Protein AF-A0A7S4NC28-F1 (afdb_monomer_lite)

Secondary structure (DSSP, 8-state):
--------------HHHHHHHHTS-HHHHHHHHHHHHGGGTTGGGHHHHHHHHHHHHHHHS-TT--EE-HHHHHHHHHHTT----HHHHHHHHHHH-SS-SS-EEHHHHHHHHTT--HHHHHHS----HHHHHHHHHHHHHHHHHHHHHHHHHHHHHHHHHHHHHHHHHHHHHHHHHHHHHHHHHHHHHHHTT-

Organism: NCBI:txid180227

Foldseek 3Di:
DDPPPPDPPCPDAPVVLVVVLLQFFLVSNLLLQCLLCVVVPCVVVNVVSVVLSVLQCVLVVHRRDRWAALVSQVVSVVVSPPPDDPVVSVVVCVQLCPPPPRIHGSNSVVCVVVVHDSRSSSPGDNPDPVVVVVVVVVVVVVVVVVVVVVVVVVVVVVVVVVVVVVVVVVVVVVVVVVVVVVVVVVVVVVVVVD

InterPro domains:
  IPR053356 Calcium-regulated actin-bundling protein [PTHR37009] (12-186)

pLDDT: mean 81.54, std 11.95, range [35.94, 91.5]

Sequence (194 aa):
FFFCNAQPSTNQMDKAKWEALVAKSHESQAIWFLNAFWNGGVKEKAEDLWEYCAKFVKLGGSKEGCDLDEFVSHQFLEGTGETMTVLELRAKLTEIDLDKNKRMCISEYLLFKFSKSPKDLVDAPQGDPKELEAAQALVDEANRALDEVMDQLEKQKEVAAQLAEAEKEAKKAVEASKEAAAAAEAAVAEQQKA

Radius of gyration: 31.89 Å; chains: 1; bounding box: 65×28×131 Å

Structure (mmCIF, N/CA/C/O backbone):
data_AF-A0A7S4NC28-F1
#
_entry.id   AF-A0A7S4NC28-F1
#
loop_
_atom_site.group_PDB
_atom_site.id
_atom_site.type_symbol
_atom_site.label_atom_id
_atom_site.label_alt_id
_atom_site.label_comp_id
_atom_site.label_asym_id
_atom_site.label_entity_id
_atom_site.label_seq_id
_atom_site.pdbx_PDB_ins_code
_atom_site.Cartn_x
_atom_site.Cartn_y
_atom_site.Cartn_z
_atom_site.occupancy
_atom_site.B_iso_or_equiv
_atom_site.auth_seq_id
_atom_site.auth_comp_id
_atom_site.auth_asym_id
_atom_site.auth_atom_id
_atom_site.pdbx_PDB_model_num
ATOM 1 N N . PHE A 1 1 ? 10.497 -11.443 -56.013 1.00 40.34 1 PHE A N 1
ATOM 2 C CA . PHE A 1 1 ? 10.946 -10.417 -55.053 1.00 40.34 1 PHE A CA 1
ATOM 3 C C . PHE A 1 1 ? 9.986 -10.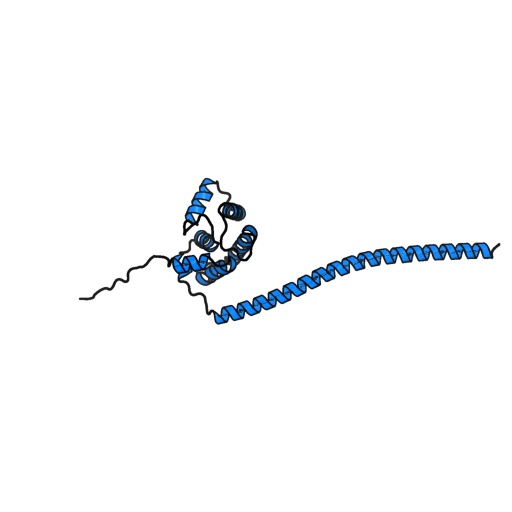410 -53.870 1.00 40.34 1 PHE A C 1
ATOM 5 O O . PHE A 1 1 ? 8.950 -9.768 -53.936 1.00 40.34 1 PHE A O 1
ATOM 12 N N . PHE A 1 2 ? 10.278 -11.206 -52.838 1.00 35.94 2 PHE A N 1
ATOM 13 C CA . PHE A 1 2 ? 9.538 -11.190 -51.573 1.00 35.94 2 PHE A CA 1
ATOM 14 C C . PHE A 1 2 ? 10.108 -10.039 -50.738 1.00 35.94 2 PHE A C 1
ATOM 16 O O . PHE A 1 2 ? 11.224 -10.142 -50.233 1.00 35.94 2 PHE A O 1
ATOM 23 N N . PHE A 1 3 ? 9.390 -8.920 -50.654 1.00 39.72 3 PHE A N 1
ATOM 24 C CA . PHE A 1 3 ? 9.713 -7.872 -49.690 1.00 39.72 3 PHE A CA 1
ATOM 25 C C . PHE A 1 3 ? 9.303 -8.389 -48.309 1.00 39.72 3 PHE A C 1
ATOM 27 O O . PHE A 1 3 ? 8.131 -8.379 -47.940 1.00 39.72 3 PHE A O 1
ATOM 34 N N . CYS A 1 4 ? 10.285 -8.908 -47.576 1.00 41.00 4 CYS A N 1
ATOM 35 C CA . CYS A 1 4 ? 10.185 -9.136 -46.146 1.00 41.00 4 CYS A CA 1
ATOM 36 C C . CYS A 1 4 ? 10.111 -7.751 -45.488 1.00 41.00 4 CYS A C 1
ATOM 38 O O . CYS A 1 4 ? 11.136 -7.124 -45.229 1.00 41.00 4 CYS A O 1
ATOM 40 N N . ASN A 1 5 ? 8.894 -7.233 -45.300 1.00 40.12 5 ASN A N 1
ATOM 41 C CA . ASN A 1 5 ? 8.653 -6.100 -44.413 1.00 40.12 5 ASN A CA 1
ATOM 42 C C . ASN A 1 5 ? 8.902 -6.592 -42.986 1.00 40.12 5 ASN A C 1
ATOM 44 O O . ASN A 1 5 ? 7.983 -7.010 -42.285 1.00 40.12 5 ASN A O 1
ATOM 48 N N . ALA A 1 6 ? 10.173 -6.581 -42.587 1.00 45.91 6 ALA A N 1
ATOM 49 C CA . ALA A 1 6 ? 10.557 -6.605 -41.192 1.00 45.91 6 ALA A CA 1
ATOM 50 C C . ALA A 1 6 ? 9.872 -5.406 -40.531 1.00 45.91 6 ALA A C 1
ATOM 52 O O . ALA A 1 6 ? 10.235 -4.256 -40.782 1.00 45.91 6 ALA A O 1
ATOM 53 N N . GLN A 1 7 ? 8.831 -5.667 -39.741 1.00 41.66 7 GLN A N 1
ATOM 54 C CA . GLN A 1 7 ? 8.311 -4.644 -38.849 1.00 41.66 7 GLN A CA 1
ATOM 55 C C . GLN A 1 7 ? 9.463 -4.221 -37.930 1.00 41.66 7 GLN A C 1
ATOM 57 O O . GLN A 1 7 ? 10.145 -5.099 -37.392 1.00 41.66 7 GLN A O 1
ATOM 62 N N . PRO A 1 8 ? 9.726 -2.915 -37.759 1.00 41.12 8 PRO A N 1
ATOM 63 C CA . PRO A 1 8 ? 10.713 -2.481 -36.791 1.00 41.12 8 PRO A CA 1
ATOM 64 C C . PRO A 1 8 ? 10.224 -2.956 -35.425 1.00 41.12 8 PRO A C 1
ATOM 66 O O . PRO A 1 8 ? 9.140 -2.581 -34.984 1.00 41.12 8 PRO A O 1
ATOM 69 N N . SER A 1 9 ? 10.998 -3.822 -34.775 1.00 45.88 9 SER A N 1
ATOM 70 C CA . SER A 1 9 ? 10.772 -4.208 -33.388 1.00 45.88 9 SER A CA 1
ATOM 71 C C . SER A 1 9 ? 10.963 -2.961 -32.527 1.00 45.88 9 SER A C 1
ATOM 73 O O . SER A 1 9 ? 12.071 -2.664 -32.074 1.00 45.88 9 SER A O 1
ATOM 75 N N . THR A 1 10 ? 9.903 -2.176 -32.348 1.00 44.59 10 THR A N 1
ATOM 76 C CA . THR A 1 10 ? 9.892 -1.026 -31.448 1.00 44.59 10 THR A CA 1
ATOM 77 C C . THR A 1 10 ? 9.868 -1.559 -30.025 1.00 44.59 10 THR A C 1
ATOM 79 O O . THR A 1 10 ? 8.827 -1.664 -29.378 1.00 44.59 10 THR A O 1
ATOM 82 N N . ASN A 1 11 ? 11.054 -1.919 -29.545 1.00 53.94 11 ASN A N 1
ATOM 83 C CA . ASN A 1 11 ? 11.345 -2.287 -28.165 1.00 53.94 11 ASN A CA 1
ATOM 84 C C . ASN A 1 11 ? 11.421 -1.026 -27.276 1.00 53.94 11 ASN A C 1
ATOM 86 O O . ASN A 1 11 ? 12.275 -0.910 -26.405 1.00 53.94 11 ASN A O 1
ATOM 90 N N . GLN A 1 12 ? 10.582 -0.029 -27.572 1.00 65.25 12 GLN A N 1
ATOM 91 C CA . GLN A 1 12 ? 10.504 1.240 -26.860 1.00 65.25 12 GLN A CA 1
ATOM 92 C C . GLN A 1 12 ? 9.161 1.294 -26.137 1.00 65.25 12 GLN A C 1
ATOM 94 O O . GLN A 1 12 ? 8.112 1.029 -26.727 1.00 65.25 12 GLN A O 1
ATOM 99 N N . MET A 1 13 ? 9.226 1.582 -24.840 1.00 76.69 13 MET A N 1
ATOM 100 C CA . MET A 1 13 ? 8.069 1.874 -24.003 1.00 76.69 13 MET A CA 1
ATOM 101 C C . MET A 1 13 ? 7.402 3.157 -24.507 1.00 76.69 13 MET A C 1
ATOM 103 O O . MET A 1 13 ? 8.086 4.147 -24.771 1.00 76.69 13 MET A O 1
ATOM 107 N N . ASP A 1 14 ? 6.076 3.147 -24.638 1.00 84.06 14 ASP A N 1
ATOM 108 C CA . ASP A 1 14 ? 5.322 4.357 -24.954 1.00 84.06 14 ASP A CA 1
ATOM 109 C C . ASP A 1 14 ? 5.398 5.318 -23.761 1.00 84.06 14 ASP A C 1
ATOM 111 O O . ASP A 1 14 ? 4.776 5.104 -22.717 1.00 84.06 14 ASP A O 1
ATOM 115 N N . LYS A 1 15 ? 6.208 6.369 -23.916 1.00 83.31 15 LYS A N 1
ATOM 116 C CA . LYS A 1 15 ? 6.506 7.320 -22.847 1.00 83.31 15 LYS A CA 1
ATOM 117 C C . LYS A 1 15 ? 5.261 8.063 -22.363 1.00 83.31 15 LYS A C 1
ATOM 119 O O . LYS A 1 15 ? 5.131 8.294 -21.169 1.00 83.31 15 LYS A O 1
ATOM 124 N N . ALA A 1 16 ? 4.336 8.400 -23.262 1.00 86.44 16 ALA A N 1
ATOM 125 C CA . ALA A 1 16 ? 3.135 9.143 -22.893 1.00 86.44 16 ALA A CA 1
ATOM 126 C C . ALA A 1 16 ? 2.200 8.283 -22.035 1.00 86.44 16 ALA A C 1
ATOM 128 O O . ALA A 1 16 ? 1.650 8.750 -21.038 1.00 86.44 16 ALA A O 1
ATOM 129 N N . LYS A 1 17 ? 2.055 7.001 -22.387 1.00 86.44 17 LYS A N 1
ATOM 130 C CA . LYS A 1 17 ? 1.280 6.062 -21.571 1.00 86.44 17 LYS A CA 1
ATOM 131 C C . LYS A 1 17 ? 1.950 5.779 -20.223 1.00 86.44 17 LYS A C 1
ATOM 133 O O . LYS A 1 17 ? 1.245 5.649 -19.228 1.00 86.44 17 LYS A O 1
ATOM 138 N N . TRP A 1 18 ? 3.282 5.704 -20.186 1.00 87.69 18 TRP A N 1
ATOM 139 C CA . TRP A 1 18 ? 4.040 5.560 -18.941 1.00 87.69 18 TRP A CA 1
ATOM 140 C C . TRP A 1 18 ? 3.825 6.752 -18.002 1.00 87.69 18 TRP A C 1
ATOM 142 O O . TRP A 1 18 ? 3.411 6.559 -16.864 1.00 87.69 18 TRP A O 1
ATOM 152 N N . GLU A 1 19 ? 4.006 7.979 -18.499 1.00 88.62 19 GLU A N 1
ATOM 153 C CA . GLU A 1 19 ? 3.769 9.214 -17.736 1.00 88.62 19 GLU A CA 1
ATOM 154 C C . GLU A 1 19 ? 2.324 9.276 -17.202 1.00 88.62 19 GLU A C 1
ATOM 156 O O . GLU A 1 19 ? 2.092 9.632 -16.048 1.00 88.62 19 GLU A O 1
ATOM 161 N N . ALA A 1 20 ? 1.343 8.847 -18.004 1.00 88.50 20 ALA A N 1
ATOM 162 C CA . ALA A 1 20 ? -0.056 8.776 -17.584 1.00 88.50 20 ALA A CA 1
ATOM 163 C C . ALA A 1 20 ? -0.341 7.688 -16.532 1.00 88.50 20 ALA A C 1
ATOM 165 O O . ALA A 1 20 ? -1.316 7.804 -15.789 1.00 88.50 20 ALA A O 1
ATOM 166 N N . LEU A 1 21 ? 0.461 6.622 -16.485 1.00 89.56 21 LEU A N 1
ATOM 167 C CA . LEU A 1 21 ? 0.342 5.534 -15.516 1.00 89.56 21 LEU A CA 1
ATOM 168 C C . LEU A 1 21 ? 0.937 5.944 -14.169 1.00 89.56 21 LEU A C 1
ATOM 170 O O . LEU A 1 21 ? 0.259 5.821 -13.150 1.00 89.56 21 LEU A O 1
ATOM 174 N N . VAL A 1 22 ? 2.159 6.484 -14.164 1.00 88.75 22 VAL A N 1
ATOM 175 C CA . VAL A 1 22 ? 2.850 6.897 -12.928 1.00 88.75 22 VAL A CA 1
ATOM 176 C C . VAL A 1 22 ? 2.197 8.109 -12.261 1.00 88.75 22 VAL A C 1
ATOM 178 O O . VAL A 1 22 ? 2.335 8.290 -11.059 1.00 88.75 22 VAL A O 1
ATOM 181 N N . ALA A 1 23 ? 1.422 8.905 -13.007 1.00 88.88 23 ALA A N 1
ATOM 182 C CA . ALA A 1 23 ? 0.626 10.005 -12.463 1.00 88.88 23 ALA A CA 1
ATOM 183 C C . ALA A 1 23 ? -0.649 9.557 -11.716 1.00 88.88 23 ALA A C 1
ATOM 185 O O . ALA A 1 23 ? -1.313 10.386 -11.095 1.00 88.88 23 ALA A O 1
ATOM 186 N N . LYS A 1 24 ? -1.034 8.274 -11.786 1.00 89.19 24 LYS A N 1
ATOM 187 C CA . LYS A 1 24 ? -2.203 7.749 -11.056 1.00 89.19 24 LYS A CA 1
ATOM 188 C C . LYS A 1 24 ? -1.882 7.543 -9.574 1.00 89.19 24 LYS A C 1
ATOM 190 O O . LYS A 1 24 ? -0.716 7.502 -9.190 1.00 89.19 24 LYS A O 1
ATOM 195 N N . SER A 1 25 ? -2.913 7.337 -8.752 1.00 91.00 25 SER A N 1
ATOM 196 C CA . SER A 1 25 ? -2.724 6.966 -7.344 1.00 91.00 25 SER A CA 1
ATOM 197 C C . SER A 1 25 ? -1.951 5.651 -7.202 1.00 91.00 25 SER A C 1
ATOM 199 O O . SER A 1 25 ? -1.999 4.797 -8.094 1.00 91.00 25 SER A O 1
ATOM 201 N N . HIS A 1 26 ? -1.280 5.456 -6.064 1.00 88.81 26 HIS A N 1
ATOM 202 C CA . HIS A 1 26 ? -0.587 4.201 -5.749 1.00 88.81 26 HIS A CA 1
ATOM 203 C C . HIS A 1 26 ? -1.488 2.967 -5.933 1.00 88.81 26 HIS A C 1
ATOM 205 O O . HIS A 1 26 ? -1.066 1.974 -6.522 1.00 88.81 26 HIS A O 1
ATOM 211 N N . GLU A 1 27 ? -2.751 3.053 -5.511 1.00 89.06 27 GLU A N 1
ATOM 212 C CA . GLU A 1 27 ? -3.736 1.974 -5.665 1.00 89.06 27 GLU A CA 1
ATOM 213 C C . GLU A 1 27 ? -4.046 1.689 -7.139 1.00 89.06 27 GLU A C 1
ATOM 215 O O . GLU A 1 27 ? -4.019 0.541 -7.578 1.00 89.06 27 GLU A O 1
ATOM 220 N N . SER A 1 28 ? -4.264 2.734 -7.940 1.00 88.94 28 SER A N 1
ATOM 221 C CA . SER A 1 28 ? -4.535 2.587 -9.375 1.00 88.94 28 SER A CA 1
ATOM 222 C C . SER A 1 28 ? -3.350 1.971 -10.120 1.00 88.94 28 SER A C 1
ATOM 224 O O . SER A 1 28 ? -3.529 1.148 -11.015 1.00 88.94 28 SER A O 1
ATOM 226 N N . GLN A 1 29 ? -2.132 2.365 -9.750 1.00 90.38 29 GLN A N 1
ATOM 227 C CA . GLN A 1 29 ? -0.892 1.811 -10.288 1.00 90.38 29 GLN A CA 1
ATOM 228 C C . GLN A 1 29 ? -0.725 0.325 -9.931 1.00 90.38 29 GLN A C 1
ATOM 230 O O . GLN A 1 29 ? -0.398 -0.493 -10.792 1.00 90.38 29 GLN A O 1
ATOM 235 N N . ALA A 1 30 ? -1.006 -0.038 -8.677 1.00 91.00 30 ALA A N 1
ATOM 236 C CA . ALA A 1 30 ? -0.993 -1.416 -8.198 1.00 91.00 30 ALA A CA 1
ATOM 237 C C . ALA A 1 30 ? -2.012 -2.296 -8.945 1.00 91.00 30 ALA A C 1
ATOM 239 O O . ALA A 1 30 ? -1.661 -3.380 -9.417 1.00 91.00 30 ALA A O 1
ATOM 240 N N . ILE A 1 31 ? -3.245 -1.808 -9.125 1.00 89.69 31 ILE A N 1
ATOM 241 C CA . ILE A 1 31 ? -4.289 -2.487 -9.909 1.00 89.69 31 ILE A CA 1
ATOM 242 C C . ILE A 1 31 ? -3.840 -2.666 -11.361 1.00 89.69 31 ILE A C 1
ATOM 244 O O . ILE A 1 31 ? -3.966 -3.760 -11.910 1.00 89.69 31 ILE A O 1
ATOM 248 N N . TRP A 1 32 ? -3.262 -1.627 -11.972 1.00 91.19 32 TRP A N 1
ATOM 249 C CA . TRP A 1 32 ? -2.769 -1.695 -13.349 1.00 91.19 32 TRP A CA 1
ATOM 250 C C . TRP A 1 32 ? -1.723 -2.802 -13.522 1.00 91.19 32 TRP A C 1
ATOM 252 O O . TRP A 1 32 ? -1.777 -3.575 -14.485 1.00 91.19 32 TRP A O 1
ATOM 262 N N . PHE A 1 33 ? -0.796 -2.911 -12.567 1.00 91.44 33 PHE A N 1
ATOM 263 C CA . PHE A 1 33 ? 0.219 -3.961 -12.534 1.00 91.44 33 PHE A CA 1
ATOM 264 C C . PHE A 1 33 ? -0.375 -5.355 -12.334 1.00 91.44 33 PHE A C 1
ATOM 266 O O . PHE A 1 33 ? 0.007 -6.296 -13.037 1.00 91.44 33 PHE A O 1
ATOM 273 N N . LEU A 1 34 ? -1.330 -5.493 -11.412 1.00 90.62 34 LEU A N 1
ATOM 274 C CA . LEU A 1 34 ? -2.031 -6.753 -11.179 1.00 90.62 34 LEU A CA 1
ATOM 275 C C . LEU A 1 34 ? -2.767 -7.214 -12.434 1.00 90.62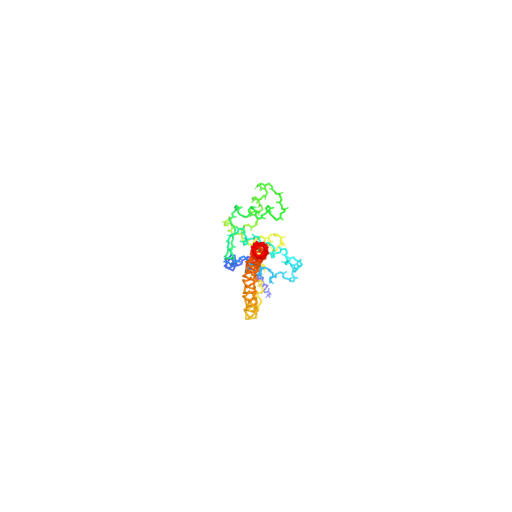 34 LEU A C 1
ATOM 277 O O . LEU A 1 34 ? -2.587 -8.359 -12.835 1.00 90.62 34 LEU A O 1
ATOM 281 N N . ASN A 1 35 ? -3.514 -6.332 -13.096 1.00 89.00 35 ASN A N 1
ATOM 282 C CA . ASN A 1 35 ? -4.223 -6.654 -14.334 1.00 89.00 35 ASN A CA 1
ATOM 283 C C . ASN A 1 35 ? -3.261 -7.111 -15.438 1.00 89.00 35 ASN A C 1
ATOM 285 O O . ASN A 1 35 ? -3.538 -8.085 -16.139 1.00 89.00 35 ASN A O 1
ATOM 289 N N . ALA A 1 36 ? -2.101 -6.458 -15.553 1.00 88.81 36 ALA A N 1
ATOM 290 C CA . ALA A 1 36 ? -1.101 -6.788 -16.561 1.00 88.81 36 ALA A CA 1
ATOM 291 C C . ALA A 1 36 ? -0.454 -8.163 -16.350 1.00 88.81 36 ALA A C 1
ATOM 293 O O . ALA A 1 36 ? -0.232 -8.906 -17.307 1.00 88.81 36 ALA A O 1
ATOM 294 N N . PHE A 1 37 ? -0.154 -8.523 -15.099 1.00 88.75 37 PHE A N 1
ATOM 295 C CA . PHE A 1 37 ? 0.649 -9.708 -14.785 1.00 88.75 37 PHE A CA 1
ATOM 296 C C . PHE A 1 37 ? -0.079 -10.764 -13.947 1.00 88.75 37 PHE A C 1
ATOM 298 O O . PHE A 1 37 ? 0.566 -11.689 -13.444 1.00 88.75 37 PHE A O 1
ATOM 305 N N . TRP A 1 38 ? -1.411 -10.694 -13.855 1.00 85.50 38 TRP A N 1
ATOM 306 C CA . TRP A 1 38 ? -2.241 -11.634 -13.092 1.00 85.50 38 TRP A CA 1
ATOM 307 C C . TRP A 1 38 ? -1.938 -13.092 -13.452 1.00 85.50 38 TRP A C 1
ATOM 309 O O . TRP A 1 38 ? -1.580 -13.903 -12.600 1.00 85.50 38 TRP A O 1
ATOM 319 N N . ASN A 1 39 ? -1.978 -13.404 -14.750 1.00 83.25 39 ASN A N 1
ATOM 320 C CA . ASN A 1 39 ? -1.663 -14.733 -15.283 1.00 83.25 39 ASN A CA 1
ATOM 321 C C . ASN A 1 39 ? -0.148 -14.976 -15.447 1.00 83.25 39 ASN A C 1
ATOM 323 O O . ASN A 1 39 ? 0.268 -16.069 -15.816 1.00 83.25 39 ASN A O 1
ATOM 327 N N . GLY A 1 40 ? 0.683 -13.966 -15.175 1.00 78.00 40 GLY A N 1
ATOM 328 C CA . GLY A 1 40 ? 2.141 -13.983 -15.321 1.00 78.00 40 GLY A CA 1
ATOM 329 C C . GLY A 1 40 ? 2.902 -14.332 -14.037 1.00 78.00 40 GLY A C 1
ATOM 330 O O . GLY A 1 40 ? 4.076 -13.964 -13.915 1.00 78.00 40 GLY A O 1
ATOM 331 N N . GLY A 1 41 ? 2.239 -14.986 -13.078 1.00 76.38 41 GLY A N 1
ATOM 332 C CA . GLY A 1 41 ? 2.819 -15.435 -11.806 1.00 76.38 41 GLY A CA 1
ATOM 333 C C . GLY A 1 41 ? 2.705 -14.444 -10.643 1.00 76.38 41 GLY A C 1
ATOM 334 O O . GLY A 1 41 ? 3.145 -14.760 -9.544 1.00 76.38 41 GLY A O 1
ATOM 335 N N . VAL A 1 42 ? 2.099 -13.266 -10.843 1.00 84.88 42 VAL A N 1
ATOM 336 C CA . VAL A 1 42 ? 1.933 -12.261 -9.771 1.00 84.88 42 VAL A CA 1
ATOM 337 C C . VAL A 1 42 ? 0.740 -12.581 -8.861 1.00 84.88 42 VAL A C 1
ATOM 339 O O . VAL A 1 42 ? 0.701 -12.126 -7.724 1.00 84.88 42 VAL A O 1
ATOM 342 N N . LYS A 1 43 ? -0.199 -13.433 -9.298 1.00 86.06 43 LYS A N 1
ATOM 343 C CA . LYS A 1 43 ? -1.395 -13.807 -8.522 1.00 86.06 43 LYS A CA 1
ATOM 344 C C . LYS A 1 43 ? -1.090 -14.317 -7.107 1.00 86.06 43 LYS A C 1
ATOM 346 O O . LYS A 1 43 ? -1.766 -13.929 -6.165 1.00 86.06 43 LYS A O 1
ATOM 351 N N . GLU A 1 44 ? -0.075 -15.163 -6.943 1.00 87.06 44 GLU A N 1
ATOM 352 C CA . GLU A 1 44 ? 0.316 -15.712 -5.628 1.00 87.06 44 GLU A CA 1
ATOM 353 C C . GLU A 1 44 ? 0.954 -14.661 -4.707 1.00 87.06 44 GLU A C 1
ATOM 355 O O . GLU A 1 44 ? 1.124 -14.886 -3.513 1.00 87.06 44 GLU A O 1
ATOM 360 N N . LYS A 1 45 ? 1.315 -13.511 -5.279 1.00 87.25 45 LYS A N 1
ATOM 361 C CA . LYS A 1 45 ? 2.000 -12.387 -4.644 1.00 87.25 45 LYS A CA 1
ATOM 362 C C . LYS A 1 45 ? 1.130 -11.134 -4.581 1.00 87.25 45 LYS A C 1
ATOM 364 O O . LYS A 1 45 ? 1.637 -10.050 -4.308 1.00 87.25 45 LYS A O 1
ATOM 369 N N . ALA A 1 46 ? -0.173 -11.286 -4.815 1.00 87.38 46 ALA A N 1
ATOM 370 C CA . ALA A 1 46 ? -1.127 -10.188 -4.770 1.00 87.38 46 ALA A CA 1
ATOM 371 C C . ALA A 1 46 ? -1.232 -9.569 -3.366 1.00 87.38 46 ALA A C 1
ATOM 373 O O . ALA A 1 46 ? -1.275 -8.349 -3.257 1.00 87.38 46 ALA A O 1
ATOM 374 N N . GLU A 1 47 ? -1.204 -10.387 -2.308 1.00 88.94 47 GLU A N 1
ATOM 375 C CA . GLU A 1 47 ? -1.207 -9.896 -0.919 1.00 88.94 47 GLU A CA 1
ATOM 376 C C . GLU A 1 47 ? 0.059 -9.087 -0.608 1.00 88.94 47 GLU A C 1
ATOM 378 O O . GLU A 1 47 ? -0.040 -7.942 -0.176 1.00 88.94 47 GLU A O 1
ATOM 383 N N . ASP A 1 48 ? 1.243 -9.621 -0.938 1.00 88.50 48 ASP A N 1
ATOM 384 C CA . ASP A 1 48 ? 2.523 -8.911 -0.778 1.00 88.50 48 ASP A CA 1
ATOM 385 C C . ASP A 1 48 ? 2.488 -7.544 -1.506 1.00 88.50 48 ASP A C 1
ATOM 387 O O . ASP A 1 48 ? 2.950 -6.528 -0.984 1.00 88.50 48 ASP A O 1
ATOM 391 N N . LEU A 1 49 ? 1.895 -7.496 -2.705 1.00 90.56 49 LEU A N 1
ATOM 392 C CA . LEU A 1 49 ? 1.733 -6.272 -3.493 1.00 90.56 49 LEU A CA 1
ATOM 393 C C . LEU A 1 49 ? 0.796 -5.260 -2.819 1.00 90.56 49 LEU A C 1
ATOM 395 O O . LEU A 1 49 ? 1.121 -4.069 -2.773 1.00 90.56 49 LEU A O 1
ATOM 399 N N . TRP A 1 50 ? -0.330 -5.710 -2.266 1.00 90.62 50 TRP A N 1
ATOM 400 C CA . TRP A 1 50 ? -1.235 -4.843 -1.511 1.00 90.62 50 TRP A CA 1
ATOM 401 C C . TRP A 1 50 ? -0.602 -4.329 -0.216 1.00 90.62 50 TRP A C 1
ATOM 403 O O . TRP A 1 50 ? -0.781 -3.155 0.117 1.00 90.62 50 TRP A O 1
ATOM 413 N N . GLU A 1 51 ? 0.213 -5.135 0.467 1.00 91.00 51 GLU A N 1
ATOM 414 C CA . GLU A 1 51 ? 1.004 -4.672 1.610 1.00 91.00 51 GLU A CA 1
ATOM 415 C C . GLU A 1 51 ? 2.002 -3.577 1.210 1.00 91.00 51 GLU A C 1
ATOM 417 O O . GLU A 1 51 ? 2.162 -2.586 1.932 1.00 91.00 51 GLU A O 1
ATOM 422 N N . TYR A 1 52 ? 2.659 -3.711 0.052 1.00 90.62 52 TYR A N 1
ATOM 423 C CA . TYR A 1 52 ? 3.517 -2.651 -0.477 1.00 90.62 52 TYR A CA 1
ATOM 424 C C . TYR A 1 52 ? 2.712 -1.385 -0.775 1.00 90.62 52 TYR A C 1
ATOM 426 O O . TYR A 1 52 ? 3.120 -0.307 -0.347 1.00 90.62 52 TYR A O 1
ATOM 434 N N . CYS A 1 53 ? 1.546 -1.502 -1.413 1.00 90.81 53 CYS A N 1
ATOM 435 C CA . CYS A 1 53 ? 0.662 -0.365 -1.677 1.00 90.81 53 CYS A CA 1
ATOM 436 C C . CYS A 1 53 ? 0.243 0.355 -0.390 1.00 90.81 53 CYS A C 1
ATOM 438 O O . CYS A 1 53 ? 0.373 1.575 -0.289 1.00 90.81 53 CYS A O 1
ATOM 440 N N . ALA A 1 54 ? -0.166 -0.392 0.637 1.00 89.50 54 ALA A N 1
ATOM 441 C CA . ALA A 1 54 ? -0.521 0.170 1.935 1.00 89.50 54 ALA A CA 1
ATOM 442 C C . ALA A 1 54 ? 0.665 0.894 2.599 1.00 89.50 54 ALA A C 1
ATOM 444 O O . ALA A 1 54 ? 0.496 1.969 3.179 1.00 89.50 54 ALA A O 1
ATOM 445 N N . LYS A 1 55 ? 1.884 0.346 2.488 1.00 89.81 55 LYS A N 1
ATOM 446 C CA . LYS A 1 55 ? 3.108 1.003 2.975 1.00 89.81 55 LYS A CA 1
ATOM 447 C C . LYS A 1 55 ? 3.417 2.288 2.201 1.00 89.81 55 LYS A C 1
ATOM 449 O O . LYS A 1 55 ? 3.750 3.280 2.842 1.00 89.81 55 LYS A O 1
ATOM 454 N N . PHE A 1 56 ? 3.269 2.294 0.875 1.00 89.75 56 PHE A N 1
ATOM 455 C CA . PHE A 1 56 ? 3.421 3.495 0.043 1.00 89.75 56 PHE A CA 1
ATOM 456 C C . PHE A 1 56 ? 2.448 4.595 0.476 1.00 89.75 56 PHE A C 1
ATOM 458 O O . PHE A 1 56 ? 2.881 5.699 0.786 1.00 89.75 56 PHE A O 1
ATOM 465 N N . VAL A 1 57 ? 1.157 4.276 0.604 1.00 88.56 57 VAL A N 1
ATOM 466 C CA . VAL A 1 57 ? 0.126 5.220 1.068 1.00 88.56 57 VAL A CA 1
ATOM 467 C C . VAL A 1 57 ? 0.441 5.759 2.467 1.00 88.56 57 VAL A C 1
ATOM 469 O O . VAL A 1 57 ? 0.347 6.961 2.713 1.00 88.56 57 VAL A O 1
ATOM 472 N N . LYS A 1 58 ? 0.857 4.884 3.391 1.00 88.44 58 LYS A N 1
ATOM 473 C CA . LYS A 1 58 ? 1.214 5.274 4.762 1.00 88.44 58 LYS A CA 1
ATOM 474 C C . LYS A 1 58 ? 2.403 6.234 4.801 1.00 88.44 58 LYS A C 1
ATOM 476 O O . LYS A 1 58 ? 2.403 7.166 5.599 1.00 88.44 58 LYS A O 1
ATOM 481 N N . LEU A 1 59 ? 3.415 5.980 3.979 1.00 86.88 59 LEU A N 1
ATOM 482 C CA . LEU A 1 59 ? 4.652 6.754 3.938 1.00 86.88 59 LEU A CA 1
ATOM 483 C C . LEU A 1 59 ? 4.507 8.061 3.145 1.00 86.88 59 LEU A C 1
ATOM 485 O O . LEU A 1 59 ? 5.046 9.082 3.561 1.00 86.88 59 LEU A O 1
ATOM 489 N N . GLY A 1 60 ? 3.742 8.053 2.052 1.00 81.06 60 GLY A N 1
ATOM 490 C CA . GLY A 1 60 ? 3.426 9.244 1.258 1.00 81.06 60 GLY A CA 1
ATOM 491 C C . GLY A 1 60 ? 2.449 10.202 1.947 1.00 81.06 60 GLY A C 1
ATOM 492 O O . GLY A 1 60 ? 2.305 11.347 1.529 1.00 81.06 60 GLY A O 1
ATOM 493 N N . GLY A 1 61 ? 1.772 9.755 3.010 1.00 76.88 61 GLY A N 1
ATOM 494 C CA . GLY A 1 61 ? 0.876 10.583 3.822 1.00 76.88 61 GLY A CA 1
ATOM 495 C C . GLY A 1 61 ? -0.462 10.926 3.157 1.00 76.88 61 GLY A C 1
ATOM 496 O O . GLY A 1 61 ? -1.285 11.598 3.773 1.00 76.88 61 GLY A O 1
ATOM 497 N N . SER A 1 62 ? -0.705 10.456 1.930 1.00 76.44 62 SER A N 1
ATOM 498 C CA . SER A 1 62 ? -1.963 10.627 1.201 1.00 76.44 62 SER A CA 1
ATOM 499 C C . SER A 1 62 ? -2.295 9.383 0.377 1.00 76.44 62 SER A C 1
ATOM 501 O O . SER A 1 62 ? -1.423 8.799 -0.266 1.00 76.44 62 SER A O 1
ATOM 503 N N . LYS A 1 63 ? -3.583 9.015 0.347 1.00 72.81 63 LYS A N 1
ATOM 504 C CA . LYS A 1 63 ? -4.119 7.960 -0.533 1.00 72.81 63 LYS A CA 1
ATOM 505 C C . LYS A 1 63 ? -4.067 8.349 -2.014 1.00 72.81 63 LYS A C 1
ATOM 507 O O . LYS A 1 63 ? -3.988 7.484 -2.879 1.00 72.81 63 LYS A O 1
ATOM 512 N N . GLU A 1 64 ? -4.063 9.648 -2.299 1.00 76.12 64 GLU A N 1
ATOM 513 C CA . GLU A 1 64 ? -3.993 10.200 -3.657 1.00 76.12 64 GLU A CA 1
ATOM 514 C C . GLU A 1 64 ? -2.548 10.399 -4.144 1.00 76.12 64 GLU A C 1
ATOM 516 O O . GLU A 1 64 ? -2.330 10.907 -5.242 1.00 76.12 64 GLU A O 1
ATOM 521 N N . GLY A 1 65 ? -1.553 10.006 -3.340 1.00 79.62 65 GLY A N 1
ATOM 522 C CA . GLY A 1 65 ? -0.147 10.056 -3.728 1.00 79.62 65 GLY A CA 1
ATOM 523 C C . GLY A 1 65 ? 0.143 9.204 -4.967 1.00 79.62 65 GLY A C 1
ATOM 524 O O . GLY A 1 65 ? -0.448 8.136 -5.160 1.00 79.62 65 GLY A O 1
ATOM 525 N N . CYS A 1 66 ? 1.056 9.687 -5.810 1.00 84.19 66 CYS A N 1
ATOM 526 C CA . CYS A 1 66 ? 1.503 9.002 -7.024 1.00 84.19 66 CYS A CA 1
ATOM 527 C C . CYS A 1 66 ? 2.927 8.431 -6.896 1.00 84.19 66 CYS A C 1
ATOM 529 O O . CYS A 1 66 ? 3.227 7.367 -7.443 1.00 84.19 66 CYS A O 1
ATOM 531 N N . ASP A 1 67 ? 3.789 9.080 -6.114 1.00 84.81 67 ASP A N 1
ATOM 532 C CA . ASP A 1 67 ? 5.206 8.760 -5.965 1.00 84.81 67 ASP A CA 1
ATOM 533 C C . ASP A 1 67 ? 5.756 9.144 -4.574 1.00 84.81 67 ASP A C 1
ATOM 535 O O . ASP A 1 67 ? 5.218 9.991 -3.858 1.00 84.81 67 ASP A O 1
ATOM 539 N N . LEU A 1 68 ? 6.856 8.500 -4.182 1.00 86.75 68 LEU A N 1
ATOM 540 C CA . LEU A 1 68 ? 7.605 8.798 -2.962 1.00 86.75 68 LEU A CA 1
ATOM 541 C C . LEU A 1 68 ? 8.864 9.592 -3.307 1.00 86.75 68 LEU A C 1
ATOM 543 O O . LEU A 1 68 ? 9.483 9.363 -4.343 1.00 86.75 68 LEU A O 1
ATOM 547 N N . ASP A 1 69 ? 9.265 10.525 -2.445 1.00 86.62 69 ASP A N 1
ATOM 548 C CA . ASP A 1 69 ? 10.573 11.175 -2.578 1.00 86.62 69 ASP A CA 1
ATOM 549 C C . ASP A 1 69 ? 11.723 10.218 -2.205 1.00 86.62 69 ASP A C 1
ATOM 551 O O . ASP A 1 69 ? 11.496 9.123 -1.688 1.00 86.62 69 ASP A O 1
ATOM 555 N N . GLU A 1 70 ? 12.971 10.610 -2.468 1.00 83.25 70 GLU A N 1
ATOM 556 C CA . GLU A 1 70 ? 14.159 9.783 -2.198 1.00 83.25 70 GLU A CA 1
ATOM 557 C C . GLU A 1 70 ? 14.244 9.332 -0.725 1.00 83.25 70 GLU A C 1
ATOM 559 O O . GLU A 1 70 ? 14.534 8.169 -0.443 1.00 83.25 70 GLU A O 1
ATOM 564 N N . PHE A 1 71 ? 13.939 10.219 0.227 1.00 84.19 71 PHE A N 1
ATOM 565 C CA . PHE A 1 71 ? 14.051 9.925 1.657 1.00 84.19 71 PHE A CA 1
ATOM 566 C C . PHE A 1 71 ? 12.991 8.925 2.129 1.00 84.19 71 PHE A C 1
ATOM 568 O O . PHE A 1 71 ? 13.286 7.978 2.859 1.00 84.19 71 PHE A O 1
ATOM 575 N N . VAL A 1 72 ? 11.754 9.103 1.684 1.00 87.25 72 VAL A N 1
ATOM 576 C CA . VAL A 1 72 ? 10.636 8.223 2.007 1.00 87.25 72 VAL A CA 1
ATOM 577 C C . VAL A 1 72 ? 10.774 6.883 1.273 1.00 87.25 72 VAL A C 1
ATOM 579 O O . VAL A 1 72 ? 10.485 5.828 1.840 1.00 87.25 72 VAL A O 1
ATOM 582 N N . SER A 1 73 ? 11.313 6.895 0.052 1.00 85.69 73 SER A N 1
ATOM 583 C CA . SER A 1 73 ? 11.670 5.682 -0.697 1.00 85.69 73 SER A CA 1
ATOM 584 C C . SER A 1 73 ? 12.731 4.859 0.031 1.00 85.69 73 SER A C 1
ATOM 586 O O . SER A 1 73 ? 12.628 3.633 0.101 1.00 85.69 73 SER A O 1
ATOM 588 N N . HIS A 1 74 ? 13.721 5.521 0.637 1.00 82.94 74 HIS A N 1
ATOM 589 C CA . HIS A 1 74 ? 14.697 4.862 1.502 1.00 82.94 74 HIS A CA 1
ATOM 590 C C . HIS A 1 74 ? 14.026 4.166 2.692 1.00 82.94 74 HIS A C 1
ATOM 592 O O . HIS A 1 74 ? 14.254 2.974 2.905 1.00 82.94 74 HIS A O 1
ATOM 598 N N . GLN A 1 75 ? 13.144 4.866 3.413 1.00 86.75 75 GLN A N 1
ATOM 599 C CA . GLN A 1 75 ? 12.403 4.279 4.536 1.00 86.75 75 GLN A CA 1
ATOM 600 C C . GLN A 1 75 ? 11.556 3.072 4.112 1.00 86.75 75 GLN A C 1
ATOM 602 O O . GLN A 1 75 ? 11.474 2.077 4.835 1.00 86.75 75 GLN A O 1
ATOM 607 N N . PHE A 1 76 ? 10.940 3.134 2.929 1.00 88.69 76 PHE A N 1
ATOM 608 C CA . PHE A 1 76 ? 10.172 2.023 2.376 1.00 88.69 76 PHE A CA 1
ATOM 609 C C . PHE A 1 76 ? 11.041 0.778 2.125 1.00 88.69 76 PHE A C 1
ATOM 611 O O . PHE A 1 76 ? 10.665 -0.335 2.506 1.00 88.69 76 PHE A O 1
ATOM 618 N N . LEU A 1 77 ? 12.209 0.953 1.502 1.00 85.81 77 LEU A N 1
ATOM 619 C CA . LEU A 1 77 ? 13.120 -0.148 1.173 1.00 85.81 77 LEU A CA 1
ATOM 620 C C . LEU A 1 77 ? 13.726 -0.792 2.430 1.00 85.81 77 LEU A C 1
ATOM 622 O O . LEU A 1 77 ? 13.795 -2.018 2.523 1.00 85.81 77 LEU A O 1
ATOM 626 N N . GLU A 1 78 ? 14.063 0.008 3.443 1.00 84.25 78 GLU A N 1
ATOM 627 C CA . GLU A 1 78 ? 14.472 -0.507 4.755 1.00 84.25 78 GLU A CA 1
ATOM 628 C C . GLU A 1 78 ? 13.340 -1.315 5.418 1.00 84.25 78 GLU A C 1
ATOM 630 O O . GLU A 1 78 ? 13.548 -2.437 5.886 1.00 84.25 78 GLU A O 1
ATOM 635 N N . GLY A 1 79 ? 12.112 -0.785 5.399 1.00 79.62 79 GLY A N 1
ATOM 636 C CA . GLY A 1 79 ? 10.927 -1.415 5.993 1.00 79.62 79 GLY A CA 1
ATOM 637 C C . GLY A 1 79 ? 10.381 -2.638 5.242 1.00 79.62 79 GLY A C 1
ATOM 638 O O . GLY A 1 79 ? 9.458 -3.305 5.726 1.00 79.62 79 GLY A O 1
ATOM 639 N N . THR A 1 80 ? 10.908 -2.950 4.057 1.00 77.44 80 THR A N 1
ATOM 640 C CA . THR A 1 80 ? 10.563 -4.155 3.280 1.00 77.44 80 THR A CA 1
ATOM 641 C C . THR A 1 80 ? 11.598 -5.275 3.407 1.00 77.44 80 THR A C 1
ATOM 643 O O . THR A 1 80 ? 11.404 -6.346 2.836 1.00 77.44 80 THR A O 1
ATOM 646 N N . GLY A 1 81 ? 12.617 -5.090 4.255 1.00 65.50 81 GLY A N 1
ATOM 647 C CA . GLY A 1 81 ? 13.465 -6.179 4.749 1.00 65.50 81 GLY A CA 1
ATOM 648 C C . GLY A 1 81 ? 14.795 -6.350 4.024 1.00 65.50 81 GLY A C 1
ATOM 649 O O . GLY A 1 81 ? 15.492 -7.333 4.265 1.00 65.50 81 GLY A O 1
ATOM 650 N N . GLU A 1 82 ? 15.189 -5.404 3.175 1.00 58.50 82 GLU A N 1
ATOM 651 C CA . GLU A 1 82 ? 16.529 -5.393 2.603 1.00 58.50 82 GLU A CA 1
ATOM 652 C C . GLU A 1 82 ? 17.375 -4.345 3.340 1.00 58.50 82 GLU A C 1
ATOM 654 O O . GLU A 1 82 ? 17.494 -3.202 2.909 1.00 58.50 82 GLU A O 1
ATOM 659 N N . THR A 1 83 ? 17.962 -4.718 4.483 1.00 56.06 83 THR A N 1
ATOM 660 C CA . THR A 1 83 ? 18.976 -3.880 5.140 1.00 56.06 83 THR A CA 1
ATOM 661 C C . THR A 1 83 ? 20.192 -3.808 4.229 1.00 56.06 83 THR A C 1
ATOM 663 O O . THR A 1 83 ? 20.959 -4.765 4.122 1.00 56.06 83 THR A O 1
ATOM 666 N N . MET A 1 84 ? 20.344 -2.688 3.543 1.00 66.00 84 MET A N 1
ATOM 667 C CA . MET A 1 84 ? 21.418 -2.454 2.590 1.00 66.00 84 MET A CA 1
ATOM 668 C C . MET A 1 84 ? 22.167 -1.184 2.966 1.00 66.00 84 MET A C 1
ATOM 670 O O . MET A 1 84 ? 21.642 -0.303 3.648 1.00 66.00 84 MET A O 1
ATOM 674 N N . THR A 1 85 ? 23.424 -1.094 2.551 1.00 72.88 85 THR A N 1
ATOM 675 C CA . THR A 1 85 ? 24.210 0.119 2.768 1.00 72.88 85 THR A CA 1
ATOM 676 C C . THR A 1 85 ? 23.665 1.265 1.911 1.00 72.88 85 THR A C 1
ATOM 678 O O . THR A 1 85 ? 23.075 1.045 0.855 1.00 72.88 85 THR A O 1
ATOM 681 N N . VAL A 1 86 ? 23.909 2.515 2.318 1.00 70.12 86 VAL A N 1
ATOM 682 C CA . VAL A 1 86 ? 23.458 3.714 1.578 1.00 70.12 86 VAL A CA 1
ATOM 683 C C . VAL A 1 86 ? 23.913 3.703 0.107 1.00 70.12 86 VAL A C 1
ATOM 685 O O . VAL A 1 86 ? 23.214 4.216 -0.764 1.00 70.12 86 VAL A O 1
ATOM 688 N N . LEU A 1 87 ? 25.073 3.107 -0.192 1.00 77.69 87 LEU A N 1
ATOM 689 C CA . LEU A 1 87 ? 25.590 2.990 -1.560 1.00 77.69 87 LEU A CA 1
ATOM 690 C C . LEU A 1 87 ? 24.789 1.991 -2.402 1.00 77.69 87 LEU A C 1
ATOM 692 O O . LEU A 1 87 ? 24.416 2.309 -3.528 1.00 77.69 87 LEU A O 1
ATOM 696 N N . GLU A 1 88 ? 24.500 0.811 -1.855 1.00 78.19 88 GLU A N 1
ATOM 697 C CA . GLU A 1 88 ? 23.685 -0.215 -2.520 1.00 78.19 88 GLU A CA 1
ATOM 698 C C . GLU A 1 88 ? 22.249 0.268 -2.720 1.00 78.19 88 GLU A C 1
ATOM 700 O O . GLU A 1 88 ? 21.646 0.034 -3.763 1.00 78.19 88 GLU A O 1
ATOM 705 N N . LEU A 1 89 ? 21.731 1.012 -1.747 1.00 72.69 89 LEU A N 1
ATOM 706 C CA . LEU A 1 89 ? 20.404 1.600 -1.792 1.00 72.69 89 LEU A CA 1
ATOM 707 C C . LEU A 1 89 ? 20.281 2.658 -2.892 1.00 72.69 89 LEU A C 1
ATOM 709 O O . LEU A 1 89 ? 19.321 2.641 -3.654 1.00 72.69 89 LEU A O 1
ATOM 713 N N . ARG A 1 90 ? 21.282 3.536 -3.037 1.00 76.69 90 ARG A N 1
ATOM 714 C CA . ARG A 1 90 ? 21.340 4.504 -4.146 1.00 76.69 90 ARG A CA 1
ATOM 715 C C . ARG A 1 90 ? 21.491 3.828 -5.503 1.00 76.69 90 ARG A C 1
ATOM 717 O O . ARG A 1 90 ? 20.886 4.287 -6.469 1.00 76.69 90 ARG A O 1
ATOM 724 N N . ALA A 1 91 ? 22.273 2.751 -5.582 1.00 81.88 91 ALA A N 1
ATOM 725 C CA . ALA A 1 91 ? 22.391 1.968 -6.806 1.00 81.88 91 ALA A CA 1
ATOM 726 C C . ALA A 1 91 ? 21.032 1.369 -7.201 1.00 81.88 91 ALA A C 1
ATOM 728 O O . ALA A 1 91 ? 20.621 1.524 -8.346 1.00 81.88 91 ALA A O 1
ATOM 729 N N . LYS A 1 92 ? 20.295 0.799 -6.238 1.00 79.75 92 LYS A N 1
ATOM 730 C CA . LYS A 1 92 ? 18.940 0.280 -6.471 1.00 79.75 92 LYS A CA 1
ATOM 731 C C . LYS A 1 92 ? 17.936 1.364 -6.830 1.00 79.75 92 LYS A C 1
ATOM 733 O O . LYS A 1 92 ? 17.184 1.177 -7.772 1.00 79.75 92 LYS A O 1
ATOM 738 N N . LEU A 1 93 ? 17.937 2.507 -6.144 1.00 79.25 93 LEU A N 1
ATOM 739 C CA . LEU A 1 93 ? 17.060 3.622 -6.517 1.00 79.25 93 LEU A CA 1
ATOM 740 C C . LEU A 1 93 ? 17.351 4.109 -7.937 1.00 79.25 93 LEU A C 1
ATOM 742 O O . LEU A 1 93 ? 16.420 4.380 -8.677 1.00 79.25 93 LEU A O 1
ATOM 746 N N . THR A 1 94 ? 18.620 4.142 -8.349 1.00 81.75 94 THR A N 1
ATOM 747 C CA . THR A 1 94 ? 18.996 4.497 -9.730 1.00 81.75 94 THR A CA 1
ATOM 748 C C . THR A 1 94 ? 18.537 3.450 -10.752 1.00 81.75 94 THR A C 1
ATOM 750 O O . THR A 1 94 ? 18.319 3.785 -11.911 1.00 81.75 94 THR A O 1
ATOM 753 N N . GLU A 1 95 ? 18.427 2.182 -10.353 1.00 81.81 95 GLU A N 1
ATOM 754 C CA . GLU A 1 95 ? 17.929 1.094 -11.203 1.00 81.81 95 GLU A CA 1
ATOM 755 C C . GLU A 1 95 ? 16.396 1.089 -11.306 1.00 81.81 95 GLU A C 1
ATOM 757 O O . GLU A 1 95 ? 15.853 0.788 -12.366 1.00 81.81 95 GLU A O 1
ATOM 762 N N . ILE A 1 96 ? 15.714 1.439 -10.212 1.00 81.25 96 ILE A N 1
ATOM 763 C CA . ILE A 1 96 ? 14.252 1.532 -10.117 1.00 81.25 96 ILE A CA 1
ATOM 764 C C . ILE A 1 96 ? 13.729 2.787 -10.830 1.00 81.25 96 ILE A C 1
ATOM 766 O O . ILE A 1 96 ? 12.695 2.711 -11.484 1.00 81.25 96 ILE A O 1
ATOM 770 N N . ASP A 1 97 ? 14.432 3.916 -10.711 1.00 81.94 97 ASP A N 1
ATOM 771 C CA . ASP A 1 97 ? 14.069 5.215 -11.292 1.00 81.94 97 ASP A CA 1
ATOM 772 C C . ASP A 1 97 ? 14.214 5.187 -12.828 1.00 81.94 97 ASP A C 1
ATOM 774 O O . ASP A 1 97 ? 15.281 5.455 -13.397 1.00 81.94 97 ASP A O 1
ATOM 778 N N . LEU A 1 98 ? 13.129 4.808 -13.513 1.00 78.50 98 LEU A N 1
ATOM 779 C CA . LEU A 1 98 ? 13.106 4.613 -14.964 1.00 78.50 98 LEU A CA 1
ATOM 780 C C . LEU A 1 98 ? 13.018 5.946 -15.715 1.00 78.50 98 LEU A C 1
ATOM 782 O O . LEU A 1 98 ? 13.505 6.048 -16.848 1.00 78.50 98 LEU A O 1
ATOM 786 N N . ASP A 1 99 ? 12.400 6.962 -15.110 1.00 79.19 99 ASP A N 1
ATOM 787 C CA . ASP A 1 99 ? 12.199 8.284 -15.709 1.00 79.19 99 ASP A CA 1
ATOM 788 C C . ASP A 1 99 ? 13.221 9.348 -15.244 1.00 79.19 99 ASP A C 1
ATOM 790 O O . ASP A 1 99 ? 13.269 10.446 -15.813 1.00 79.19 99 ASP A O 1
ATOM 794 N N . LYS A 1 100 ? 14.122 8.986 -14.320 1.00 80.12 100 LYS A N 1
ATOM 795 C CA . LYS A 1 100 ? 15.200 9.813 -13.748 1.00 80.12 100 LYS A CA 1
ATOM 796 C C . LYS A 1 100 ? 14.689 11.027 -12.974 1.00 80.12 100 LYS A C 1
ATOM 798 O O . LYS A 1 100 ? 15.357 12.071 -12.956 1.00 80.12 100 LYS A O 1
ATOM 803 N N . ASN A 1 101 ? 13.514 10.918 -12.360 1.00 82.31 101 ASN A N 1
ATOM 804 C CA . ASN A 1 101 ? 12.890 12.003 -11.607 1.00 82.31 101 ASN A CA 1
ATOM 805 C C . ASN A 1 101 ? 13.330 12.053 -10.124 1.00 82.31 101 ASN A C 1
ATOM 807 O O . ASN A 1 101 ? 12.986 13.014 -9.430 1.00 82.31 101 ASN A O 1
ATOM 811 N N . LYS A 1 102 ? 14.146 11.090 -9.654 1.00 82.94 102 LYS A N 1
ATOM 812 C CA . LYS A 1 102 ? 14.578 10.911 -8.247 1.00 82.94 102 LYS A CA 1
ATOM 813 C C . LYS A 1 102 ? 13.439 10.660 -7.257 1.00 82.94 102 LYS A C 1
ATOM 815 O O . LYS A 1 102 ? 13.563 10.929 -6.059 1.00 82.94 102 LYS A O 1
ATOM 820 N N . ARG A 1 103 ? 12.317 10.178 -7.760 1.00 85.38 103 ARG A N 1
ATOM 821 C CA . ARG A 1 103 ? 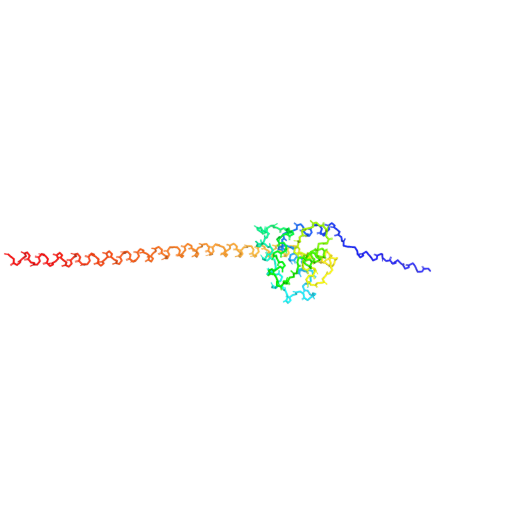11.142 9.751 -7.016 1.00 85.38 103 ARG A CA 1
ATOM 822 C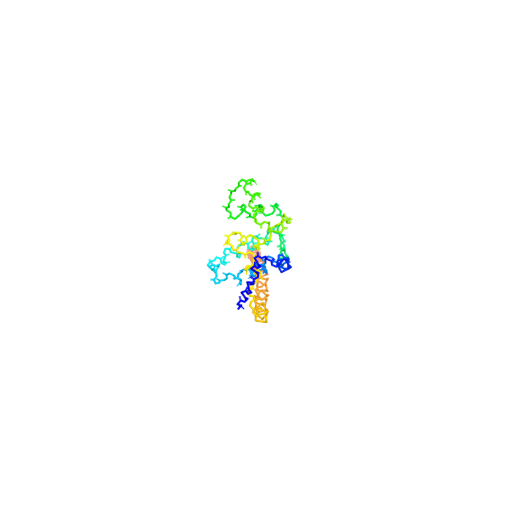 C . ARG A 1 103 ? 10.888 8.296 -7.383 1.00 85.38 103 ARG A C 1
ATOM 824 O O . ARG A 1 103 ? 11.426 7.783 -8.355 1.00 85.38 103 ARG A O 1
ATOM 831 N N . MET A 1 104 ? 10.124 7.611 -6.552 1.00 87.06 104 MET A N 1
ATOM 832 C CA . MET A 1 104 ? 9.809 6.206 -6.765 1.00 87.06 104 MET A CA 1
ATOM 833 C C . MET A 1 104 ? 8.302 6.059 -6.803 1.00 87.06 104 MET A C 1
ATOM 835 O O . MET A 1 104 ? 7.627 6.263 -5.788 1.00 87.06 104 MET A O 1
ATOM 839 N N . CYS A 1 105 ? 7.761 5.692 -7.958 1.00 90.31 105 CYS A N 1
ATOM 840 C CA . CYS A 1 105 ? 6.381 5.241 -8.023 1.00 90.31 105 CYS A CA 1
ATOM 841 C C . CYS A 1 105 ? 6.295 3.742 -7.695 1.00 90.31 105 CYS A C 1
ATOM 843 O O . CYS A 1 105 ? 7.269 2.987 -7.792 1.00 90.31 105 CYS A O 1
ATOM 845 N N . ILE A 1 106 ? 5.113 3.281 -7.285 1.00 91.00 106 ILE A N 1
ATOM 846 C CA . ILE A 1 106 ? 4.935 1.865 -6.937 1.00 91.00 106 ILE A CA 1
ATOM 847 C C . ILE A 1 106 ? 5.119 0.965 -8.162 1.00 91.00 106 ILE A C 1
ATOM 849 O O . ILE A 1 106 ? 5.641 -0.138 -8.040 1.00 91.00 106 ILE A O 1
ATOM 853 N N . SER A 1 107 ? 4.763 1.448 -9.354 1.00 90.69 107 SER A N 1
ATOM 854 C CA . SER A 1 107 ? 4.920 0.689 -10.599 1.00 90.69 107 SER A CA 1
ATOM 855 C C . SER A 1 107 ? 6.384 0.374 -10.902 1.00 90.69 107 SER A C 1
ATOM 857 O O . SER A 1 107 ? 6.700 -0.761 -11.250 1.00 90.69 107 SER A O 1
ATOM 859 N N . GLU A 1 108 ? 7.285 1.339 -10.710 1.00 89.25 108 GLU A N 1
ATOM 860 C CA . GLU A 1 108 ? 8.734 1.144 -10.841 1.00 89.25 108 GLU A CA 1
ATOM 861 C C . GLU A 1 108 ? 9.249 0.104 -9.850 1.00 89.25 108 GLU A C 1
ATOM 863 O O . GLU A 1 108 ? 9.945 -0.840 -10.232 1.00 89.25 108 GLU A O 1
ATOM 868 N N . TYR A 1 109 ? 8.837 0.222 -8.584 1.00 89.62 109 TYR A N 1
ATOM 869 C CA . TYR A 1 109 ? 9.213 -0.741 -7.556 1.00 89.62 109 TYR A CA 1
ATOM 870 C C . TYR A 1 109 ? 8.733 -2.161 -7.890 1.00 89.62 109 TYR A C 1
ATOM 872 O O . TYR A 1 109 ? 9.498 -3.117 -7.762 1.00 89.62 109 TYR A O 1
ATOM 880 N N . LEU A 1 110 ? 7.487 -2.323 -8.346 1.00 89.94 110 LEU A N 1
ATOM 881 C CA . LEU A 1 110 ? 6.918 -3.630 -8.687 1.00 89.94 110 LEU A CA 1
ATOM 882 C C . LEU A 1 110 ? 7.585 -4.245 -9.923 1.00 89.94 110 LEU A C 1
ATOM 884 O O . LEU A 1 110 ? 7.872 -5.445 -9.932 1.00 89.94 110 LEU A O 1
ATOM 888 N N . LEU A 1 111 ? 7.883 -3.441 -10.948 1.00 89.62 111 LEU A N 1
ATOM 889 C CA . LEU A 1 111 ? 8.634 -3.893 -12.122 1.00 89.62 111 LEU A CA 1
ATOM 890 C C . LEU A 1 111 ? 10.019 -4.408 -11.730 1.00 89.62 111 LEU A C 1
ATOM 892 O O . LEU A 1 111 ? 10.409 -5.485 -12.179 1.00 89.62 111 LEU A O 1
ATOM 896 N N . PHE A 1 112 ? 10.720 -3.690 -10.850 1.00 88.19 112 PHE A N 1
ATOM 897 C CA . PHE A 1 112 ? 12.008 -4.121 -10.313 1.00 88.19 112 PHE A CA 1
ATOM 898 C C . PHE A 1 112 ? 11.875 -5.404 -9.477 1.00 88.19 112 PHE A C 1
ATOM 900 O O . PHE A 1 112 ? 12.537 -6.405 -9.761 1.00 88.19 112 PHE A O 1
ATOM 907 N N . LYS A 1 113 ? 10.960 -5.423 -8.496 1.00 86.69 113 LYS A N 1
ATOM 908 C CA . LYS A 1 113 ? 10.783 -6.535 -7.546 1.00 86.69 113 LYS A CA 1
ATOM 909 C C . LYS A 1 113 ? 10.408 -7.850 -8.227 1.00 86.69 113 LYS A C 1
ATOM 911 O O . LYS A 1 113 ? 10.882 -8.907 -7.814 1.00 86.69 113 LYS A O 1
ATOM 916 N N . PHE A 1 114 ? 9.567 -7.789 -9.258 1.00 86.75 114 PHE A N 1
ATOM 917 C CA . PHE A 1 114 ? 9.112 -8.957 -10.017 1.00 86.75 114 PHE A CA 1
ATOM 918 C C . PHE A 1 114 ? 9.862 -9.158 -11.341 1.00 86.75 114 PHE A C 1
ATOM 920 O O . PHE A 1 114 ? 9.496 -10.050 -12.113 1.00 86.75 114 PHE A O 1
ATOM 927 N N . SER A 1 115 ? 10.885 -8.338 -11.607 1.00 86.31 115 SER A N 1
ATOM 928 C CA . SER A 1 115 ? 11.697 -8.352 -12.832 1.00 86.31 115 SER A CA 1
ATOM 929 C C . SER A 1 115 ? 10.843 -8.400 -14.108 1.00 86.31 115 SER A C 1
ATOM 931 O O . SER A 1 115 ? 11.042 -9.240 -14.988 1.00 86.31 115 SER A O 1
ATOM 933 N N . LYS A 1 116 ? 9.833 -7.525 -14.180 1.00 87.94 116 LYS A N 1
ATOM 934 C CA . LYS A 1 116 ? 8.894 -7.417 -15.307 1.00 87.94 116 LYS A CA 1
ATOM 935 C C . LYS A 1 116 ? 9.288 -6.279 -16.250 1.00 87.94 116 LYS A C 1
ATOM 937 O O . LYS A 1 116 ? 10.001 -5.354 -15.876 1.00 87.94 116 LYS A O 1
ATOM 942 N N . SER A 1 117 ? 8.809 -6.352 -17.491 1.00 86.50 117 SER A N 1
ATOM 943 C CA . SER A 1 117 ? 9.091 -5.349 -18.521 1.00 86.50 117 SER A CA 1
ATOM 944 C C . SER A 1 117 ? 8.146 -4.141 -18.397 1.00 86.50 117 SER A C 1
ATOM 946 O O . SER A 1 117 ? 6.926 -4.335 -18.414 1.00 86.50 117 SER A O 1
ATOM 948 N N . PRO A 1 118 ? 8.665 -2.896 -18.358 1.00 85.75 118 PRO A N 1
ATOM 949 C CA . PRO A 1 118 ? 7.837 -1.686 -18.376 1.00 85.75 118 PRO A CA 1
ATOM 950 C C . PRO A 1 118 ? 6.960 -1.589 -19.632 1.00 85.75 118 PRO A C 1
ATOM 952 O O . PRO A 1 118 ? 5.830 -1.108 -19.583 1.00 85.75 118 PRO A O 1
ATOM 955 N N . LYS A 1 119 ? 7.460 -2.097 -20.766 1.00 86.56 119 LYS A N 1
ATOM 956 C CA . LYS A 1 119 ? 6.708 -2.135 -22.023 1.00 86.56 119 LYS A CA 1
ATOM 957 C C . LYS A 1 119 ? 5.461 -3.012 -21.903 1.00 86.56 119 LYS A C 1
ATOM 959 O O . LYS A 1 119 ? 4.383 -2.591 -22.313 1.00 86.56 119 LYS A O 1
ATOM 964 N N . ASP A 1 120 ? 5.611 -4.197 -21.318 1.00 86.94 120 ASP A N 1
ATOM 965 C CA . ASP A 1 120 ? 4.508 -5.150 -21.180 1.00 86.94 120 ASP A CA 1
ATOM 966 C C . ASP A 1 120 ? 3.436 -4.612 -20.227 1.00 86.94 120 ASP A C 1
ATOM 968 O O . ASP A 1 120 ? 2.252 -4.827 -20.457 1.00 86.94 120 ASP A O 1
ATOM 972 N N . LEU A 1 121 ? 3.837 -3.854 -19.200 1.00 87.69 121 LEU A N 1
ATOM 973 C CA . LEU A 1 121 ? 2.911 -3.197 -18.278 1.00 87.69 121 LEU A CA 1
ATOM 974 C C . LEU A 1 121 ? 2.047 -2.137 -18.978 1.00 87.69 121 LEU A C 1
ATOM 976 O O . LEU A 1 121 ? 0.841 -2.054 -18.751 1.00 87.69 121 LEU A O 1
ATOM 980 N N . VAL A 1 122 ? 2.669 -1.317 -19.824 1.00 87.69 122 VAL A N 1
ATOM 981 C CA . VAL A 1 122 ? 2.006 -0.207 -20.521 1.00 87.69 122 VAL A CA 1
ATOM 982 C C . VAL A 1 122 ? 1.075 -0.691 -21.637 1.00 87.69 122 VAL A C 1
ATOM 984 O O . VAL A 1 122 ? 0.029 -0.087 -21.877 1.00 87.69 122 VAL A O 1
ATOM 987 N N . ASP A 1 123 ? 1.450 -1.768 -22.326 1.00 86.62 123 ASP A N 1
ATOM 988 C CA . ASP A 1 123 ? 0.671 -2.326 -23.435 1.00 86.62 123 ASP A CA 1
ATOM 989 C C . ASP A 1 123 ? -0.355 -3.384 -22.985 1.00 86.62 123 ASP A C 1
ATOM 991 O O . ASP A 1 123 ? -1.150 -3.857 -23.801 1.00 86.62 123 ASP A O 1
ATOM 995 N N . ALA A 1 124 ? -0.369 -3.747 -21.699 1.00 85.31 124 ALA A N 1
ATOM 996 C CA . ALA A 1 124 ? -1.293 -4.737 -21.169 1.00 85.31 124 ALA A CA 1
ATOM 997 C C . ALA A 1 124 ? -2.765 -4.284 -21.252 1.00 85.31 124 ALA A C 1
ATOM 999 O O . ALA A 1 124 ? -3.084 -3.132 -20.940 1.00 85.31 124 ALA A O 1
ATOM 1000 N N . PRO A 1 125 ? -3.691 -5.196 -21.605 1.00 82.38 125 PRO A N 1
ATOM 1001 C CA . PRO A 1 125 ? -5.119 -4.903 -21.607 1.00 82.38 125 PRO A CA 1
ATOM 1002 C C . PRO A 1 125 ? -5.635 -4.676 -20.177 1.00 82.38 125 PRO A C 1
ATOM 1004 O O . PRO A 1 125 ? -5.386 -5.482 -19.286 1.00 82.38 125 PRO A O 1
ATOM 1007 N N . GLN A 1 126 ? -6.398 -3.600 -19.971 1.00 81.38 126 GLN A N 1
ATOM 1008 C CA . GLN A 1 126 ? -6.885 -3.158 -18.653 1.00 81.38 126 GLN A CA 1
ATOM 1009 C C . GLN A 1 126 ? -8.369 -3.478 -18.401 1.00 81.38 126 GLN A C 1
ATOM 1011 O O . GLN A 1 126 ? -9.090 -2.675 -17.819 1.00 81.38 126 GLN A O 1
ATOM 1016 N N . GLY A 1 127 ? -8.831 -4.655 -18.835 1.00 78.12 127 GLY A N 1
ATOM 1017 C CA . GLY A 1 127 ? -10.234 -5.075 -18.684 1.00 78.12 127 GLY A CA 1
ATOM 1018 C C . GLY A 1 127 ? -11.240 -4.197 -19.448 1.00 78.12 127 GLY A C 1
ATOM 1019 O O . GLY A 1 127 ? -10.853 -3.309 -20.210 1.00 78.12 127 GLY A O 1
ATOM 1020 N N . ASP A 1 128 ? -12.538 -4.472 -19.277 1.00 82.75 128 ASP A N 1
ATOM 1021 C CA . ASP A 1 128 ? -13.613 -3.602 -19.776 1.00 82.75 128 ASP A CA 1
ATOM 1022 C C . ASP A 1 128 ? -13.898 -2.494 -18.741 1.00 82.75 128 ASP A C 1
ATOM 1024 O O . ASP A 1 128 ? -14.289 -2.810 -17.612 1.00 82.75 128 ASP A O 1
ATOM 1028 N N . PRO A 1 129 ? -13.744 -1.202 -19.098 1.00 80.00 129 PRO A N 1
ATOM 1029 C CA . PRO A 1 129 ? -13.989 -0.090 -18.183 1.00 80.00 129 PRO A CA 1
ATOM 1030 C C . PRO A 1 129 ? -15.377 -0.106 -17.536 1.00 80.00 129 PRO A C 1
ATOM 1032 O O . PRO A 1 129 ? -15.501 0.245 -16.368 1.00 80.00 129 PRO A O 1
ATOM 1035 N N . LYS A 1 130 ? -16.420 -0.541 -18.255 1.00 81.56 130 LYS A N 1
ATOM 1036 C CA . LYS A 1 130 ? -17.793 -0.511 -17.727 1.00 81.56 130 LYS A CA 1
ATOM 1037 C C . LYS A 1 130 ? -18.012 -1.531 -16.620 1.00 81.56 130 LYS A C 1
ATOM 1039 O O . LYS A 1 130 ? -18.714 -1.249 -15.652 1.00 81.56 130 LYS A O 1
ATOM 1044 N N . GLU A 1 131 ? -17.441 -2.721 -16.772 1.00 80.81 131 GLU A N 1
ATOM 1045 C CA . GLU A 1 131 ? -17.545 -3.771 -15.758 1.00 80.81 131 GLU A CA 1
ATOM 1046 C C . GLU A 1 131 ? -16.733 -3.403 -14.514 1.00 80.81 131 GLU A C 1
ATOM 1048 O O . GLU A 1 131 ? -17.196 -3.616 -13.394 1.00 80.81 131 GLU A O 1
ATOM 1053 N N . LEU A 1 132 ? -15.562 -2.784 -14.705 1.00 81.88 132 LEU A N 1
ATOM 1054 C CA . LEU A 1 132 ? -14.726 -2.297 -13.610 1.00 81.88 132 LEU A CA 1
ATOM 1055 C C . LEU A 1 132 ? -15.391 -1.153 -12.841 1.00 81.88 132 LEU A C 1
ATOM 1057 O O . LEU A 1 132 ? -15.400 -1.186 -11.615 1.00 81.88 132 LEU A O 1
ATOM 1061 N N . GLU A 1 133 ? -15.990 -0.181 -13.531 1.00 83.31 133 GLU A N 1
ATOM 1062 C CA . GLU A 1 133 ? -16.737 0.909 -12.889 1.00 83.31 133 GLU A CA 1
ATOM 1063 C C . GLU A 1 133 ? -17.928 0.377 -12.082 1.00 83.31 133 GLU A C 1
ATOM 1065 O O . GLU A 1 133 ? -18.146 0.797 -10.945 1.00 83.31 133 GLU A O 1
ATOM 1070 N N . ALA A 1 134 ? -18.673 -0.588 -12.631 1.00 81.00 134 ALA A N 1
ATOM 1071 C CA . ALA A 1 134 ? -19.781 -1.218 -11.919 1.00 81.00 134 ALA A CA 1
ATOM 1072 C C . ALA A 1 134 ? -19.304 -1.998 -10.679 1.00 81.00 134 ALA A C 1
ATOM 1074 O O . ALA A 1 134 ? -19.923 -1.907 -9.619 1.00 81.00 134 ALA A O 1
ATOM 1075 N N . ALA A 1 135 ? -18.199 -2.740 -10.789 1.00 81.50 135 ALA A N 1
ATOM 1076 C CA . ALA A 1 135 ? -17.613 -3.463 -9.665 1.00 81.50 135 ALA A CA 1
ATOM 1077 C C . ALA A 1 135 ? -17.077 -2.509 -8.584 1.00 81.50 135 ALA A C 1
ATOM 1079 O O . ALA A 1 135 ? -17.323 -2.735 -7.400 1.00 81.50 135 ALA A O 1
ATOM 1080 N N . GLN A 1 136 ? -16.405 -1.425 -8.984 1.00 83.56 136 GLN A N 1
ATOM 1081 C CA . GLN A 1 136 ? -15.894 -0.411 -8.063 1.00 83.56 136 GLN A CA 1
ATOM 1082 C C . GLN A 1 136 ? -17.035 0.265 -7.298 1.00 83.56 136 GLN A C 1
ATOM 1084 O O . GLN A 1 136 ? -16.954 0.390 -6.081 1.00 83.56 136 GLN A O 1
ATOM 1089 N N . ALA A 1 137 ? -18.141 0.596 -7.972 1.00 84.69 137 ALA A N 1
ATOM 1090 C CA . ALA A 1 137 ? -19.307 1.188 -7.320 1.00 84.69 137 ALA A CA 1
ATOM 1091 C C . ALA A 1 137 ? -19.898 0.287 -6.217 1.00 84.69 137 ALA A C 1
ATOM 1093 O O . ALA A 1 137 ? -20.295 0.786 -5.164 1.00 84.69 137 ALA A O 1
ATOM 1094 N N . LEU A 1 138 ? -19.923 -1.035 -6.427 1.00 84.00 138 LEU A N 1
ATOM 1095 C CA . LEU A 1 138 ? -20.386 -1.992 -5.412 1.00 84.00 138 LEU A CA 1
ATOM 1096 C C . LEU A 1 138 ? -19.435 -2.067 -4.210 1.00 84.00 138 LEU A C 1
ATOM 1098 O O . LEU A 1 138 ? -19.887 -2.183 -3.070 1.00 84.00 138 LEU A O 1
ATOM 1102 N N . VAL A 1 139 ? -18.124 -1.998 -4.451 1.00 84.88 139 VAL A N 1
ATOM 1103 C CA . VAL A 1 139 ? -17.113 -1.974 -3.383 1.00 84.88 139 VAL A CA 1
ATOM 1104 C C . VAL A 1 139 ? -17.204 -0.675 -2.583 1.00 84.88 139 VAL A C 1
ATOM 1106 O O . VAL A 1 139 ? -17.184 -0.715 -1.355 1.00 84.88 139 VAL A O 1
ATOM 1109 N N . ASP A 1 140 ? -17.370 0.462 -3.254 1.00 86.75 140 ASP A N 1
ATOM 1110 C CA . ASP A 1 140 ? -17.513 1.767 -2.607 1.00 86.75 140 ASP A CA 1
ATOM 1111 C C . ASP A 1 140 ? -18.785 1.833 -1.750 1.00 86.75 140 ASP A C 1
ATOM 1113 O O . ASP A 1 140 ? -18.765 2.362 -0.638 1.00 86.75 140 ASP A O 1
ATOM 1117 N N . GLU A 1 141 ? -19.888 1.244 -2.224 1.00 88.81 141 GLU A N 1
ATOM 1118 C CA . GLU A 1 141 ? -21.117 1.112 -1.440 1.00 88.81 141 GLU A CA 1
ATOM 1119 C C . GLU A 1 141 ? -20.910 0.247 -0.189 1.00 88.81 141 GLU A C 1
ATOM 1121 O O . GLU A 1 141 ? -21.329 0.638 0.905 1.00 88.81 141 GLU A O 1
ATOM 1126 N N . ALA A 1 142 ? -20.228 -0.893 -0.323 1.00 87.56 142 ALA A N 1
ATOM 1127 C CA . ALA A 1 142 ? -19.912 -1.763 0.806 1.00 87.56 142 ALA A CA 1
ATOM 1128 C C . ALA A 1 142 ? -18.990 -1.077 1.828 1.00 87.56 142 ALA A C 1
ATOM 1130 O O . ALA A 1 142 ? -19.224 -1.192 3.031 1.00 87.56 142 ALA A O 1
ATOM 1131 N N . ASN A 1 143 ? -17.986 -0.328 1.363 1.00 86.69 143 ASN A N 1
ATOM 1132 C CA . ASN A 1 143 ? -17.087 0.441 2.223 1.00 86.69 143 ASN A CA 1
ATOM 1133 C C . ASN A 1 143 ? -17.842 1.533 2.984 1.00 86.69 143 ASN A C 1
ATOM 1135 O O . ASN A 1 143 ? -17.682 1.644 4.196 1.00 86.69 143 ASN A O 1
ATOM 1139 N N . ARG A 1 144 ? -18.743 2.269 2.318 1.00 89.06 144 ARG A N 1
ATOM 1140 C CA . ARG A 1 144 ? -19.583 3.271 2.991 1.00 89.06 144 ARG A CA 1
ATOM 1141 C C . ARG A 1 144 ? -20.452 2.641 4.080 1.00 89.06 144 ARG A C 1
ATOM 1143 O O . ARG A 1 144 ? -20.547 3.180 5.178 1.00 89.06 144 ARG A O 1
ATOM 1150 N N . ALA A 1 145 ? -21.064 1.491 3.798 1.00 88.56 145 ALA A N 1
ATOM 1151 C CA . ALA A 1 145 ? -21.858 0.769 4.790 1.00 88.56 145 ALA A CA 1
ATOM 1152 C C . ALA A 1 145 ? -21.000 0.275 5.971 1.00 88.56 145 ALA A C 1
ATOM 1154 O O . ALA A 1 145 ? -21.452 0.298 7.115 1.00 88.56 145 ALA A O 1
ATOM 1155 N N . LEU A 1 146 ? -19.761 -0.156 5.712 1.00 88.69 146 LEU A N 1
ATOM 1156 C CA . LEU A 1 146 ? -18.819 -0.556 6.755 1.00 88.69 146 LEU A CA 1
ATOM 1157 C C . LEU A 1 146 ? -18.440 0.630 7.652 1.00 88.69 146 LEU A C 1
ATOM 1159 O O . LEU A 1 146 ? -18.486 0.489 8.873 1.00 88.69 146 LEU A O 1
ATOM 1163 N N . ASP A 1 147 ? -18.115 1.780 7.061 1.00 89.31 147 ASP A N 1
ATOM 1164 C CA . ASP A 1 147 ? -17.761 3.002 7.790 1.00 89.31 147 ASP A CA 1
ATOM 1165 C C . ASP A 1 147 ? -18.917 3.451 8.696 1.00 89.31 147 ASP A C 1
ATOM 1167 O O . ASP A 1 147 ? -18.719 3.702 9.885 1.00 89.31 147 ASP A O 1
ATOM 1171 N N . GLU A 1 148 ? -20.156 3.428 8.190 1.00 90.62 148 GLU A N 1
ATOM 1172 C CA . GLU A 1 148 ? -21.350 3.732 8.989 1.00 90.62 148 GLU A CA 1
ATOM 1173 C C . GLU A 1 148 ? -21.512 2.787 10.193 1.00 90.62 148 GLU A C 1
ATOM 1175 O O . GLU A 1 148 ? -21.861 3.224 11.295 1.00 90.62 148 GLU A O 1
ATOM 1180 N N . VAL A 1 149 ? -21.253 1.487 10.012 1.00 91.50 149 VAL A N 1
ATOM 1181 C CA . VAL A 1 149 ? -21.318 0.498 11.100 1.00 91.50 149 VAL A CA 1
ATOM 1182 C C . VAL A 1 149 ? -20.190 0.707 12.111 1.00 91.50 149 VAL A C 1
ATOM 1184 O O . VAL A 1 149 ? -20.428 0.587 13.315 1.00 91.50 149 VAL A O 1
ATOM 1187 N N . MET A 1 150 ? -18.979 1.036 11.658 1.00 89.50 150 MET A N 1
ATOM 1188 C CA . MET A 1 150 ? -17.837 1.306 12.539 1.00 89.50 150 MET A CA 1
ATOM 1189 C C . MET A 1 150 ? -18.070 2.556 13.391 1.00 89.50 150 MET A C 1
ATOM 1191 O O . MET A 1 150 ? -17.880 2.497 14.608 1.00 89.50 150 MET A O 1
ATOM 1195 N N . ASP A 1 151 ? -18.600 3.627 12.798 1.00 90.88 151 ASP A N 1
ATOM 1196 C CA . ASP A 1 151 ? -18.987 4.849 13.511 1.00 90.88 151 ASP A CA 1
ATOM 1197 C C . ASP A 1 151 ? -20.071 4.583 14.565 1.00 90.88 151 ASP A C 1
ATOM 1199 O O . ASP A 1 151 ? -20.038 5.113 15.681 1.00 90.88 151 ASP A O 1
ATOM 1203 N N . GLN A 1 152 ? -21.070 3.759 14.230 1.00 90.88 152 GLN A N 1
ATOM 1204 C CA . GLN A 1 152 ? -22.104 3.358 15.186 1.00 90.88 152 GLN A CA 1
ATOM 1205 C C . GLN A 1 152 ? -21.522 2.524 16.327 1.00 90.88 152 GLN A C 1
ATOM 1207 O O . GLN A 1 152 ? -21.908 2.711 17.482 1.00 90.88 152 GLN A O 1
ATOM 1212 N N . LEU A 1 153 ? -20.596 1.618 16.022 1.00 90.44 153 LEU A N 1
ATOM 1213 C CA . LEU A 1 153 ? -19.941 0.766 17.005 1.00 90.44 153 LEU A CA 1
ATOM 1214 C C . LEU A 1 153 ? -19.065 1.578 17.967 1.00 90.44 153 LEU A C 1
ATOM 1216 O O . LEU A 1 153 ? -19.067 1.298 19.166 1.00 90.44 153 LEU A O 1
ATOM 1220 N N . GLU A 1 154 ? -18.352 2.594 17.481 1.00 91.06 154 GLU A N 1
ATOM 1221 C CA . GLU A 1 154 ? -17.577 3.502 18.331 1.00 91.06 154 GLU A CA 1
ATOM 1222 C C . GLU A 1 154 ? -18.489 4.296 19.276 1.00 91.06 154 GLU A C 1
ATOM 1224 O O . GLU A 1 154 ? -18.302 4.246 20.494 1.00 91.06 154 GLU A O 1
ATOM 1229 N N . LYS A 1 155 ? -19.573 4.885 18.757 1.00 91.25 155 LYS A N 1
ATOM 1230 C CA . LYS A 1 155 ? -20.590 5.563 19.583 1.00 91.25 155 LYS A CA 1
ATOM 1231 C C . LYS A 1 155 ? -21.214 4.628 20.620 1.00 91.25 155 LYS A C 1
ATOM 1233 O O . LYS A 1 155 ? -21.414 5.016 21.768 1.00 91.25 155 LYS A O 1
ATOM 1238 N N . GLN A 1 156 ? -21.516 3.382 20.251 1.00 89.31 156 GLN A N 1
ATOM 1239 C CA . GLN A 1 156 ? -22.050 2.392 21.191 1.00 89.31 156 GLN A CA 1
ATOM 1240 C C . GLN A 1 156 ? -21.053 2.048 22.299 1.00 89.31 156 GLN A C 1
ATOM 1242 O O . GLN A 1 156 ? -21.466 1.886 23.447 1.00 89.31 156 GLN A O 1
ATOM 1247 N N . LYS A 1 157 ? -19.753 1.961 21.993 1.00 91.31 157 LYS A N 1
ATOM 1248 C CA . LYS A 1 157 ? -18.711 1.749 23.008 1.00 91.31 157 LYS A CA 1
ATOM 1249 C C . LYS A 1 157 ? -18.625 2.922 23.980 1.00 91.31 157 LYS A C 1
ATOM 1251 O O . LYS A 1 157 ? -18.539 2.688 25.184 1.00 91.31 157 LYS A O 1
ATOM 1256 N N . GLU A 1 158 ? -18.690 4.157 23.487 1.00 91.38 158 GLU A N 1
ATOM 1257 C CA . GLU A 1 158 ? -18.699 5.352 24.338 1.00 91.38 158 GLU A CA 1
ATOM 1258 C C . GLU A 1 158 ? -19.929 5.387 25.252 1.00 91.38 158 GLU A C 1
ATOM 1260 O O . GLU A 1 158 ? -19.799 5.572 26.463 1.00 91.38 158 GLU A O 1
ATOM 1265 N N . VAL A 1 159 ? -21.119 5.129 24.700 1.00 89.94 159 VAL A N 1
ATOM 1266 C CA . VAL A 1 159 ? -22.365 5.056 25.478 1.00 89.94 159 VAL A CA 1
ATOM 1267 C C . VAL A 1 159 ? -22.303 3.926 26.507 1.00 89.94 159 VAL A C 1
ATOM 1269 O O . VAL A 1 159 ? -22.684 4.128 27.658 1.00 89.94 159 VAL A O 1
ATOM 1272 N N . ALA A 1 160 ? -21.786 2.751 26.142 1.00 89.38 160 ALA A N 1
ATOM 1273 C CA . ALA A 1 160 ? -21.625 1.636 27.073 1.00 89.38 160 ALA A CA 1
ATOM 1274 C C . ALA A 1 160 ? -20.664 1.978 28.223 1.00 89.38 160 ALA A C 1
ATOM 1276 O O . ALA A 1 160 ? -20.940 1.633 29.372 1.00 89.38 160 ALA A O 1
ATOM 1277 N N . ALA A 1 161 ? -19.569 2.692 27.942 1.00 90.50 161 ALA A N 1
ATOM 1278 C CA . ALA A 1 161 ? -18.642 3.159 28.969 1.00 90.50 161 ALA A CA 1
ATOM 1279 C C . ALA A 1 161 ? -19.304 4.172 29.921 1.00 90.50 161 ALA A C 1
ATOM 1281 O O . ALA A 1 161 ? -19.179 4.036 31.138 1.00 90.50 161 ALA A O 1
ATOM 1282 N N . GLN A 1 162 ? -20.064 5.135 29.386 1.00 90.00 162 GLN A N 1
ATOM 1283 C CA . GLN A 1 162 ? -20.808 6.114 30.188 1.00 90.00 162 GLN A CA 1
ATOM 1284 C C . GLN A 1 162 ? -21.897 5.456 31.045 1.00 90.00 162 GLN A C 1
ATOM 1286 O O . GLN A 1 162 ? -22.050 5.795 32.216 1.00 90.00 162 GLN A O 1
ATOM 1291 N N . LEU A 1 163 ? -22.628 4.481 30.496 1.00 85.81 163 LEU A N 1
ATOM 1292 C CA . LEU A 1 163 ? -23.628 3.719 31.247 1.00 85.81 163 LEU A CA 1
ATOM 1293 C C . LEU A 1 163 ? -22.988 2.900 32.371 1.00 85.81 163 LEU A C 1
ATOM 1295 O O . LEU A 1 163 ? -23.534 2.860 33.469 1.00 85.81 163 LEU A O 1
ATOM 1299 N N . ALA A 1 164 ? -21.825 2.289 32.133 1.00 90.38 164 ALA A N 1
ATOM 1300 C CA . ALA A 1 164 ? -21.111 1.535 33.161 1.00 90.38 164 ALA A CA 1
ATOM 1301 C C . ALA A 1 164 ? -20.608 2.431 34.310 1.00 90.38 164 ALA A C 1
ATOM 1303 O O . ALA A 1 164 ? -20.633 2.016 35.470 1.00 90.38 164 ALA A O 1
ATOM 1304 N N . GLU A 1 165 ? -20.160 3.653 34.009 1.00 87.94 165 GLU A N 1
ATOM 1305 C CA . GLU A 1 165 ? -19.828 4.676 35.013 1.00 87.94 165 GLU A CA 1
ATOM 1306 C C . GLU A 1 165 ? -21.078 5.106 35.799 1.00 87.94 165 GLU A C 1
ATOM 1308 O O . GLU A 1 165 ? -21.095 5.015 37.029 1.00 87.94 165 GLU A O 1
ATOM 1313 N N . ALA A 1 166 ? -22.160 5.463 35.103 1.00 86.88 166 ALA A N 1
ATOM 1314 C CA . ALA A 1 166 ? -23.417 5.878 35.723 1.00 86.88 166 ALA A CA 1
ATOM 1315 C C . ALA A 1 166 ? -24.037 4.773 36.599 1.00 86.88 166 ALA A C 1
ATOM 1317 O O . ALA A 1 166 ? -24.565 5.050 37.675 1.00 86.88 166 ALA A O 1
ATOM 1318 N N . GLU A 1 167 ? -23.938 3.504 36.191 1.00 86.88 167 GLU A N 1
ATOM 1319 C CA . GLU A 1 167 ? -24.420 2.370 36.983 1.00 86.88 167 GLU A CA 1
ATOM 1320 C C . GLU A 1 167 ? -23.613 2.201 38.281 1.00 86.88 167 GLU A C 1
ATOM 1322 O O . GLU A 1 167 ? -24.185 1.897 39.332 1.00 86.88 167 GLU A O 1
ATOM 1327 N N . LYS A 1 168 ? -22.293 2.433 38.252 1.00 89.12 168 LYS A N 1
ATOM 1328 C CA . LYS A 1 168 ? -21.460 2.417 39.467 1.00 89.12 168 LYS A CA 1
ATOM 1329 C C . LYS A 1 168 ? -21.841 3.545 40.421 1.00 89.12 168 LYS A C 1
ATOM 1331 O O . LYS A 1 168 ? -21.925 3.307 41.625 1.00 89.12 168 LYS A O 1
ATOM 1336 N N . GLU A 1 169 ? -22.067 4.752 39.910 1.00 86.50 169 GLU A N 1
ATOM 1337 C CA . GLU A 1 169 ? -22.494 5.889 40.733 1.00 86.50 169 GLU A CA 1
ATOM 1338 C C . GLU A 1 169 ? -23.888 5.673 41.323 1.00 86.50 169 GLU A C 1
ATOM 1340 O O . GLU A 1 169 ? -24.085 5.869 42.524 1.00 86.50 169 GLU A O 1
ATOM 1345 N N . ALA A 1 170 ? -24.833 5.172 40.524 1.00 85.25 170 ALA A N 1
ATOM 1346 C CA . ALA A 1 170 ? -26.172 4.834 40.988 1.00 85.25 170 ALA A CA 1
ATOM 1347 C C . ALA A 1 170 ? -26.142 3.755 42.082 1.00 85.25 170 ALA A C 1
ATOM 1349 O O . ALA A 1 170 ? -26.835 3.890 43.090 1.00 85.25 170 ALA A O 1
ATOM 1350 N N . LYS A 1 171 ? -25.304 2.716 41.944 1.00 88.94 171 LYS A N 1
ATOM 1351 C CA . LYS A 1 171 ? -25.121 1.691 42.989 1.00 88.94 171 LYS A CA 1
ATOM 1352 C C . LYS A 1 171 ? -24.609 2.294 44.298 1.00 88.94 171 LYS A C 1
ATOM 1354 O O . LYS A 1 171 ? -25.200 2.028 45.342 1.00 88.94 171 LYS A O 1
ATOM 1359 N N . LYS A 1 172 ? -23.591 3.161 44.240 1.00 89.25 172 LYS A N 1
ATOM 1360 C CA . LYS A 1 172 ? -23.071 3.868 45.425 1.00 89.25 172 LYS A CA 1
ATOM 1361 C C . LYS A 1 172 ? -24.131 4.758 46.080 1.00 89.25 172 LYS A C 1
ATOM 1363 O O . LYS A 1 172 ? -24.257 4.762 47.300 1.00 89.25 172 LYS A O 1
ATOM 1368 N N . ALA A 1 173 ? -24.913 5.488 45.285 1.00 84.81 173 ALA A N 1
ATOM 1369 C CA . ALA A 1 173 ? -25.983 6.345 45.794 1.00 84.81 173 ALA A CA 1
ATOM 1370 C C . ALA A 1 173 ? -27.105 5.534 46.469 1.00 84.81 173 ALA A C 1
ATOM 1372 O O . ALA A 1 173 ? -27.610 5.927 47.521 1.00 84.81 173 ALA A O 1
ATOM 1373 N N . VAL A 1 174 ? -27.468 4.378 45.901 1.00 86.69 174 VAL A N 1
ATOM 1374 C CA . VAL A 1 174 ? -28.456 3.464 46.493 1.00 86.69 174 VAL A CA 1
ATOM 1375 C C . VAL A 1 174 ? -27.945 2.861 47.802 1.00 86.69 174 VAL A C 1
ATOM 1377 O O . VAL A 1 174 ? -28.713 2.775 48.758 1.00 86.69 174 VAL A O 1
ATOM 1380 N N . GLU A 1 175 ? -26.674 2.462 47.880 1.00 85.00 175 GLU A N 1
ATOM 1381 C CA . GLU A 1 175 ? -26.070 1.972 49.129 1.00 85.00 175 GLU A CA 1
ATOM 1382 C C . GLU A 1 175 ? -26.054 3.056 50.213 1.00 85.00 175 GLU A C 1
ATOM 1384 O O . GLU A 1 175 ? -26.580 2.826 51.301 1.00 85.00 175 GLU A O 1
ATOM 1389 N N . ALA A 1 176 ? -25.595 4.269 49.892 1.00 85.81 176 ALA A N 1
ATOM 1390 C CA . ALA A 1 176 ? -25.597 5.393 50.830 1.00 85.81 176 ALA A CA 1
ATOM 1391 C C . ALA A 1 176 ? -27.014 5.750 51.320 1.00 85.81 176 ALA A C 1
ATOM 1393 O O . ALA A 1 176 ? -27.223 6.030 52.501 1.00 85.81 176 ALA A O 1
ATOM 1394 N N . SER A 1 177 ? -28.018 5.699 50.436 1.00 79.56 177 SER A N 1
ATOM 1395 C CA . SER A 1 177 ? -29.415 5.931 50.818 1.00 79.56 177 SER A CA 1
ATOM 1396 C C . SER A 1 177 ? -29.963 4.837 51.736 1.00 79.56 177 SER A C 1
ATOM 1398 O O . SER A 1 177 ? -30.764 5.145 52.619 1.00 79.56 177 SER A O 1
ATOM 1400 N N . LYS A 1 178 ? -29.569 3.572 51.539 1.00 86.56 178 LYS A N 1
ATOM 1401 C CA . LYS A 1 178 ? -29.970 2.463 52.418 1.00 86.56 178 LYS A CA 1
ATOM 1402 C C . LYS A 1 178 ? -29.346 2.598 53.804 1.00 86.56 178 LYS A C 1
ATOM 1404 O O . LYS A 1 178 ? -30.044 2.405 54.795 1.00 86.56 178 LYS A O 1
ATOM 1409 N N . GLU A 1 179 ? -28.071 2.968 53.878 1.00 83.62 179 GLU A N 1
ATOM 1410 C CA . GLU A 1 179 ? -27.382 3.217 55.149 1.00 83.62 179 GLU A CA 1
ATOM 1411 C C . GLU A 1 179 ? -28.002 4.398 55.910 1.00 83.62 179 GLU A C 1
ATOM 1413 O O . GLU A 1 179 ? -28.281 4.289 57.104 1.00 83.62 179 GLU A O 1
ATOM 1418 N N . ALA A 1 180 ? -28.302 5.500 55.215 1.00 79.12 180 ALA A N 1
ATOM 1419 C CA . ALA A 1 180 ? -28.963 6.659 55.811 1.00 79.12 180 ALA A CA 1
ATOM 1420 C C . ALA A 1 180 ? -30.380 6.335 56.319 1.00 79.12 180 ALA A C 1
ATOM 1422 O O . ALA A 1 180 ? -30.759 6.780 57.403 1.00 79.12 180 ALA A O 1
ATOM 1423 N N . ALA A 1 181 ? -31.152 5.535 55.574 1.00 80.12 181 ALA A N 1
ATOM 1424 C CA . ALA A 1 181 ? -32.475 5.085 56.003 1.00 80.12 181 ALA A CA 1
ATOM 1425 C C . ALA A 1 181 ? -32.397 4.200 57.259 1.00 80.12 181 ALA A C 1
ATOM 1427 O O . ALA A 1 181 ? -33.137 4.433 58.212 1.00 80.12 181 ALA A O 1
ATOM 1428 N N . ALA A 1 182 ? -31.455 3.252 57.305 1.00 80.38 182 ALA A N 1
ATOM 1429 C CA . ALA A 1 182 ? -31.247 2.397 58.475 1.00 80.38 182 ALA A CA 1
ATOM 1430 C C . ALA A 1 182 ? -30.824 3.201 59.721 1.00 80.38 182 ALA A C 1
ATOM 1432 O O . ALA A 1 182 ? -31.301 2.938 60.825 1.00 80.38 182 ALA A O 1
ATOM 1433 N N . ALA A 1 183 ? -29.969 4.215 59.551 1.00 77.19 183 ALA A N 1
ATOM 1434 C CA . ALA A 1 183 ? -29.571 5.109 60.638 1.00 77.19 183 ALA A CA 1
ATOM 1435 C C . ALA A 1 183 ? -30.742 5.971 61.146 1.00 77.19 183 ALA A C 1
ATOM 1437 O O . ALA A 1 183 ? -30.894 6.159 62.355 1.00 77.19 183 ALA A O 1
ATOM 1438 N N . ALA A 1 184 ? -31.592 6.467 60.242 1.00 74.00 184 ALA A N 1
ATOM 1439 C CA . ALA A 1 184 ? -32.781 7.231 60.607 1.00 74.00 184 ALA A CA 1
ATOM 1440 C C . ALA A 1 184 ? -33.813 6.369 61.354 1.00 74.00 184 ALA A C 1
ATOM 1442 O O . ALA A 1 184 ? -34.347 6.806 62.372 1.00 74.00 184 ALA A O 1
ATOM 1443 N N . GLU A 1 185 ? -34.057 5.134 60.906 1.00 74.62 185 GLU A N 1
ATOM 1444 C CA . GLU A 1 185 ? -34.942 4.192 61.603 1.00 74.62 185 GLU A CA 1
ATOM 1445 C C . GLU A 1 185 ? -34.425 3.848 63.006 1.00 74.62 185 GLU A C 1
ATOM 1447 O O . GLU A 1 185 ? -35.204 3.835 63.962 1.00 74.62 185 GLU A O 1
ATOM 1452 N N . ALA A 1 186 ? -33.112 3.642 63.162 1.00 73.88 186 ALA A N 1
ATOM 1453 C CA . ALA A 1 186 ? -32.499 3.405 64.467 1.00 73.88 186 ALA A CA 1
ATOM 1454 C C . ALA A 1 186 ? -32.671 4.605 65.418 1.00 73.88 186 ALA A C 1
ATOM 1456 O O . ALA A 1 186 ? -33.061 4.420 66.571 1.00 73.88 186 ALA A O 1
ATOM 1457 N N . 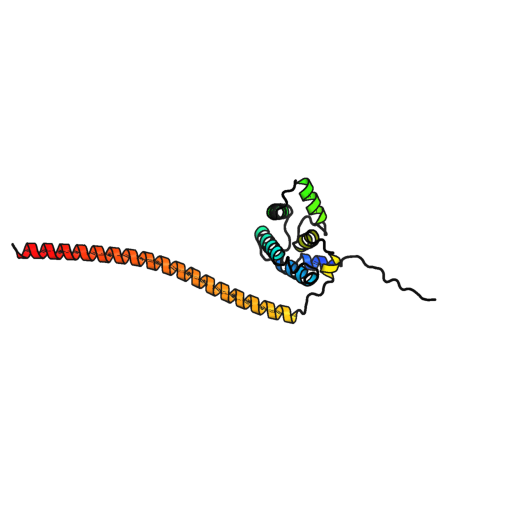ALA A 1 187 ? -32.461 5.831 64.927 1.00 73.75 187 ALA A N 1
ATOM 1458 C CA . ALA A 1 187 ? -32.627 7.050 65.720 1.00 73.75 187 ALA A CA 1
ATOM 1459 C C . ALA A 1 187 ? -34.090 7.290 6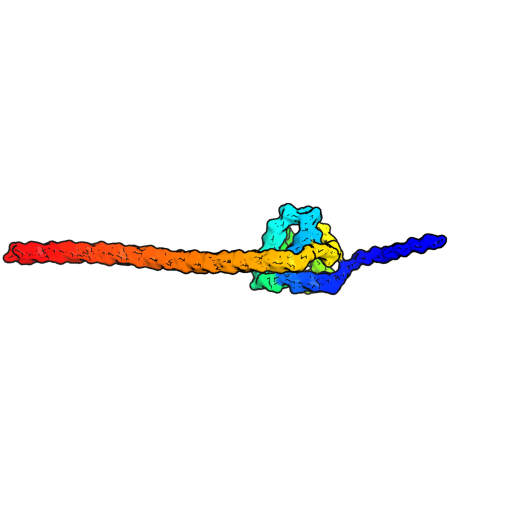6.140 1.00 73.75 187 ALA A C 1
ATOM 1461 O O . ALA A 1 187 ? -34.357 7.684 67.276 1.00 73.75 187 ALA A O 1
ATOM 1462 N N . VAL A 1 188 ? -35.055 7.015 65.254 1.00 73.44 188 VAL A N 1
ATOM 1463 C CA . VAL A 1 188 ? -36.490 7.118 65.573 1.00 73.44 188 VAL A CA 1
ATOM 1464 C C . VAL A 1 188 ? -36.900 6.068 66.610 1.00 73.44 188 VAL A C 1
ATOM 1466 O O . VAL A 1 188 ? -37.633 6.387 67.546 1.00 73.44 188 VAL A O 1
ATOM 1469 N N . ALA A 1 189 ? -36.402 4.834 66.498 1.00 72.44 189 ALA A N 1
ATOM 1470 C CA . ALA A 1 189 ? -36.684 3.773 67.465 1.00 72.44 189 ALA A CA 1
ATOM 1471 C C . ALA A 1 189 ? -36.096 4.059 68.859 1.00 72.44 189 ALA A C 1
ATOM 1473 O O . ALA A 1 189 ? -36.662 3.632 69.867 1.00 72.44 189 ALA A O 1
ATOM 1474 N N . GLU A 1 190 ? -34.974 4.774 68.929 1.00 70.00 190 GLU A N 1
ATOM 1475 C CA . GLU A 1 190 ? -34.361 5.201 70.187 1.00 70.00 190 GLU A CA 1
ATOM 1476 C C . GLU A 1 190 ? -35.143 6.359 70.830 1.00 70.00 190 GLU A C 1
ATOM 1478 O O . GLU A 1 190 ? -35.419 6.320 72.027 1.00 70.00 190 GLU A O 1
ATOM 1483 N N . GLN A 1 191 ? -35.616 7.324 70.031 1.00 65.19 191 GLN A N 1
ATOM 1484 C CA . GLN A 1 191 ? -36.483 8.409 70.511 1.00 65.19 191 GLN A CA 1
ATOM 1485 C C . GLN A 1 191 ? -37.863 7.933 70.983 1.00 65.19 191 GLN A C 1
ATOM 1487 O O . GLN A 1 191 ? -38.423 8.526 71.895 1.00 65.19 191 GLN A O 1
ATOM 1492 N N . GLN A 1 192 ? -38.416 6.865 70.401 1.00 63.97 192 GLN A N 1
ATOM 1493 C CA . GLN A 1 192 ? -39.701 6.292 70.832 1.00 63.97 192 GLN A CA 1
ATOM 1494 C C . GLN A 1 192 ? -39.616 5.469 72.129 1.00 63.97 192 GLN A C 1
ATOM 1496 O O . GLN A 1 192 ? -40.651 5.073 72.667 1.00 63.97 192 GLN A O 1
ATOM 1501 N N . LYS A 1 193 ? -38.406 5.176 72.620 1.00 57.56 193 LYS A N 1
ATOM 1502 C CA . LYS A 1 193 ? -38.174 4.441 73.875 1.00 57.56 193 LYS A CA 1
ATOM 1503 C C . LYS A 1 193 ? -37.850 5.345 75.073 1.00 57.56 193 LYS A C 1
ATOM 1505 O O . LYS A 1 193 ? -37.744 4.815 76.180 1.00 57.56 193 LYS A O 1
ATOM 1510 N N . ALA A 1 194 ? -37.680 6.650 74.855 1.00 48.97 194 ALA A N 1
ATOM 1511 C CA . ALA A 1 194 ? -37.497 7.672 75.889 1.00 48.97 194 ALA A CA 1
ATOM 1512 C C . ALA A 1 194 ? -38.840 8.310 76.276 1.00 48.97 194 ALA A C 1
ATOM 1514 O O . ALA A 1 194 ? -38.993 8.646 77.472 1.00 48.97 194 ALA A O 1
#